Protein AF-A0A150FUA3-F1 (afdb_monomer)

Foldseek 3Di:
DDDPPVVVVVVVVLVVDPPVVSVVVVVVVVVVVVVVVVVVVVVVVVVVVVVVVVVVLLVVQLVVLLVLVVVVAWFLLSVLVVVLQVLCCVVPVHPDPDDSLVSQLVSCVVPVVLLVQLCVQPVVQPPPPDDDSSSSNSLSVVSVVLSVDPLRSVFTADSRQGTEAEPVSDPSSSSSNSVSVCVSVSHHYDYDDDPPPPPDD

pLDDT: mean 85.94, std 13.26, range [34.97, 97.19]

Solvent-accessible surface area (backbone atoms only — not comparable to full-atom values): 11050 Å² total; per-residue (Å²): 131,87,75,60,77,64,59,61,53,52,55,55,58,44,69,78,42,61,70,85,53,35,58,57,51,50,52,52,51,48,52,50,51,53,53,52,51,54,51,50,52,52,51,52,50,52,51,52,51,50,53,52,51,52,52,53,52,50,53,52,26,41,53,52,23,38,51,40,38,77,72,63,32,53,18,50,35,44,41,51,54,47,51,49,47,52,42,30,28,76,73,69,74,47,71,92,86,68,59,68,60,57,36,37,34,55,45,44,70,74,30,60,70,46,51,50,42,37,36,70,66,27,40,89,62,34,47,88,89,54,52,73,67,62,32,41,53,40,46,22,53,54,55,52,50,48,60,71,39,73,72,30,66,71,19,40,41,38,51,88,64,19,39,39,38,49,58,85,79,47,58,70,52,57,52,42,46,50,48,36,51,31,53,72,68,56,35,43,64,45,78,38,82,64,88,74,79,80,74,84,127

Sequence (201 aa):
MDCPVGEVKISKLLREVPQKLQMRIMDELWKLKCQVAAKSDEVAAKSNELTAKTKQLYEIKLQLTLALSAAGVVNARSFLEHVVKQWEVELTGVSGNMKRLDVFKDGLRKRPELVECLRREVPTWAPASMGKERTVENLATNIESIILDANNNIHTFNPKTGLALHKTVHTGPTVAALACLATSMGVLCHIVVKEDTFISA

Organism: Gonium pectorale (NCBI:txid33097)

Secondary structure (DSSP, 8-state):
----HHHHHHHHHHTTS-HHHHHHHHHHHHHHHHHHHHHHHHHHHHHHHHHHHHHHHHHHHHHHHHHHHHTT--BHHHHHHHHHHHHHHHHHSSSSSS-HHHHHHHHHHT-HHHHHHHHHH-TTTS-TTS-HHHHHHHHHHHHHHHHH-GGGGSSBEETTTEEEEETTTS-HHHHHHHHHHHHHTT--EEEESS-------

Structure (mmCIF, N/CA/C/O backbone):
data_AF-A0A150FUA3-F1
#
_entry.id   AF-A0A150FUA3-F1
#
loop_
_atom_site.group_PDB
_atom_site.id
_atom_site.type_symbol
_atom_site.label_atom_id
_atom_site.label_alt_id
_atom_site.label_comp_id
_atom_site.label_asym_id
_atom_site.label_entity_id
_atom_site.label_seq_id
_atom_site.pdbx_PDB_ins_code
_atom_site.Cartn_x
_atom_site.Cartn_y
_atom_site.Cartn_z
_atom_site.occupancy
_atom_site.B_iso_or_equiv
_atom_site.auth_seq_id
_atom_site.auth_comp_id
_atom_site.auth_asym_id
_atom_site.auth_atom_id
_atom_site.pdbx_PDB_model_num
ATOM 1 N N . MET A 1 1 ? -34.316 4.064 39.383 1.00 38.88 1 MET A N 1
ATOM 2 C CA . MET A 1 1 ? -32.898 3.692 39.563 1.00 38.88 1 MET A CA 1
ATOM 3 C C . MET A 1 1 ? -32.829 2.189 39.406 1.00 38.88 1 MET A C 1
ATOM 5 O O . MET A 1 1 ? -33.160 1.483 40.350 1.00 38.88 1 MET A O 1
ATOM 9 N N . ASP A 1 2 ? -32.524 1.707 38.204 1.00 36.97 2 ASP A N 1
ATOM 10 C CA . ASP A 1 2 ? -32.407 0.268 37.970 1.00 36.97 2 ASP A CA 1
ATOM 11 C C . ASP A 1 2 ? -31.158 -0.244 38.675 1.00 36.97 2 ASP A C 1
ATOM 13 O O . ASP A 1 2 ? -30.043 0.186 38.392 1.00 36.97 2 ASP A O 1
ATOM 17 N N . CYS A 1 3 ? -31.368 -1.113 39.657 1.00 41.53 3 CYS A N 1
ATOM 18 C CA . CYS A 1 3 ? -30.299 -1.740 40.412 1.00 41.53 3 CYS A CA 1
ATOM 19 C C . CYS A 1 3 ? -29.767 -2.901 39.551 1.00 41.53 3 CYS A C 1
ATOM 21 O O . CYS A 1 3 ? -30.509 -3.863 39.325 1.00 41.53 3 CYS A O 1
ATOM 23 N N . PRO A 1 4 ? -28.534 -2.832 39.013 1.00 58.53 4 PRO A N 1
ATOM 24 C CA . PRO A 1 4 ? -28.021 -3.885 38.153 1.00 58.53 4 PRO A CA 1
ATOM 25 C C . PRO A 1 4 ? -27.939 -5.181 38.963 1.00 58.53 4 PRO A C 1
ATOM 27 O O . PRO A 1 4 ? -27.427 -5.202 40.079 1.00 58.53 4 PRO A O 1
ATOM 30 N N . VAL A 1 5 ? -28.456 -6.272 38.395 1.00 59.72 5 VAL A N 1
ATOM 31 C CA . VAL A 1 5 ? -28.679 -7.596 39.018 1.00 59.72 5 VAL A CA 1
ATOM 32 C C . VAL A 1 5 ? -27.489 -8.120 39.856 1.00 59.72 5 VAL A C 1
ATOM 34 O O . VAL A 1 5 ? -27.679 -8.895 40.797 1.00 59.72 5 VAL A O 1
ATOM 37 N N . GLY A 1 6 ? -26.261 -7.679 39.561 1.00 61.41 6 GLY A N 1
ATOM 38 C CA . GLY A 1 6 ? -25.053 -7.972 40.339 1.00 61.41 6 GLY A CA 1
ATOM 39 C C . GLY A 1 6 ? -24.984 -7.311 41.726 1.00 61.41 6 GLY A C 1
ATOM 40 O O . GLY A 1 6 ? -24.577 -7.971 42.681 1.00 61.41 6 GLY A O 1
ATOM 41 N N . GLU A 1 7 ? -25.429 -6.061 41.889 1.00 66.31 7 GLU A N 1
ATOM 42 C CA . GLU A 1 7 ? -25.372 -5.335 43.175 1.00 66.31 7 GLU A CA 1
ATOM 43 C C . GLU A 1 7 ? -26.297 -5.962 44.227 1.00 66.31 7 GLU A C 1
ATOM 45 O O . GLU A 1 7 ? -25.954 -6.066 45.407 1.00 66.31 7 GLU A O 1
ATOM 50 N N . VAL A 1 8 ? -27.441 -6.493 43.786 1.00 69.38 8 VAL A N 1
ATOM 51 C CA . VAL A 1 8 ? -28.391 -7.204 44.652 1.00 69.38 8 VAL A CA 1
ATOM 52 C C . VAL A 1 8 ? -27.791 -8.514 45.178 1.00 69.38 8 VAL A C 1
ATOM 54 O O . VAL A 1 8 ? -27.966 -8.835 46.353 1.00 69.38 8 VAL A O 1
ATOM 57 N N . LYS A 1 9 ? -27.038 -9.258 44.356 1.00 76.31 9 LYS A N 1
ATOM 58 C CA . LYS A 1 9 ? -26.344 -10.485 44.793 1.00 76.31 9 LYS A CA 1
ATOM 59 C C . LYS A 1 9 ? -25.192 -10.186 45.752 1.00 76.31 9 LYS A C 1
ATOM 61 O O . LYS A 1 9 ? -25.082 -10.851 46.779 1.00 76.31 9 LYS A O 1
ATOM 66 N N . ILE A 1 10 ? -24.387 -9.164 45.459 1.00 74.25 10 ILE A N 1
ATOM 67 C CA . ILE A 1 10 ? -23.273 -8.738 46.319 1.00 74.25 10 ILE A CA 1
ATOM 68 C C . ILE A 1 10 ? -23.796 -8.280 47.686 1.00 74.25 10 ILE A C 1
ATOM 70 O O . ILE A 1 10 ? -23.271 -8.700 48.714 1.00 74.25 10 ILE A O 1
ATOM 74 N N . SER A 1 11 ? -24.884 -7.503 47.724 1.00 73.12 11 SER A N 1
ATOM 75 C CA . SER A 1 11 ? -25.480 -7.060 48.993 1.00 73.12 11 SER A CA 1
ATOM 76 C C . SER A 1 11 ? -26.061 -8.204 49.831 1.00 73.12 11 SER A C 1
ATOM 78 O O . SER A 1 11 ? -25.997 -8.133 51.057 1.00 73.12 11 SER A O 1
ATOM 80 N N . LYS A 1 12 ? -26.599 -9.264 49.206 1.00 79.69 12 LYS A N 1
ATOM 81 C CA . LYS A 1 12 ? -27.051 -10.472 49.917 1.00 79.69 12 LYS A CA 1
ATOM 82 C C . LYS A 1 12 ? -25.875 -11.216 50.551 1.00 79.69 12 LYS A C 1
ATOM 84 O O . LYS A 1 12 ? -25.929 -11.475 51.746 1.00 79.69 12 LYS A O 1
ATOM 89 N N . LEU A 1 13 ? -24.804 -11.459 49.793 1.00 79.69 13 LEU A N 1
AT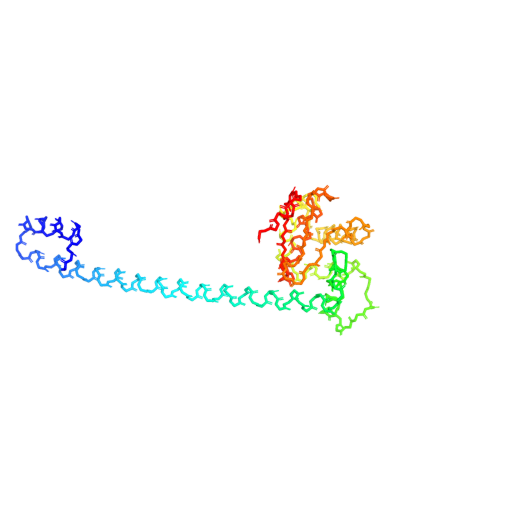OM 90 C CA . LEU A 1 13 ? -23.588 -12.118 50.293 1.00 79.69 13 LEU A CA 1
ATOM 91 C C . LEU A 1 13 ? -22.918 -11.319 51.421 1.00 79.69 13 LEU A C 1
ATOM 93 O O . LEU A 1 13 ? -22.439 -11.882 52.397 1.00 79.69 13 LEU A O 1
ATOM 97 N N . LEU A 1 14 ? -22.941 -9.988 51.340 1.00 79.44 14 LEU A N 1
ATOM 98 C CA . LEU A 1 14 ? -22.392 -9.116 52.381 1.00 79.44 14 LEU A CA 1
ATOM 99 C C . LEU A 1 14 ? -23.141 -9.194 53.717 1.00 79.44 14 LEU A C 1
ATOM 101 O O . LEU A 1 14 ? -22.542 -8.879 54.741 1.00 79.44 14 LEU A O 1
ATOM 105 N N . ARG A 1 15 ? -24.422 -9.589 53.735 1.00 80.06 15 ARG A N 1
ATOM 106 C CA . ARG A 1 15 ? -25.189 -9.769 54.987 1.00 80.06 15 ARG A CA 1
ATOM 107 C C . ARG A 1 15 ? -24.766 -11.013 55.768 1.00 80.06 15 ARG A C 1
ATOM 109 O O . ARG A 1 15 ? -25.057 -11.091 56.955 1.00 80.06 15 ARG A O 1
ATOM 116 N N . GLU A 1 16 ? -24.093 -11.958 55.117 1.00 85.75 16 GLU A N 1
ATOM 117 C CA . GLU A 1 16 ? -23.557 -13.174 55.744 1.00 85.75 16 GLU A CA 1
ATOM 118 C C . GLU A 1 16 ? -22.186 -12.924 56.405 1.00 85.75 16 GLU A C 1
ATOM 120 O O . GLU A 1 16 ? -21.671 -13.769 57.134 1.00 85.75 16 GLU A O 1
ATOM 125 N N . VAL A 1 17 ? -21.596 -11.744 56.186 1.00 84.25 17 VAL A N 1
ATOM 126 C CA . VAL A 1 17 ? -20.294 -11.340 56.727 1.00 84.25 17 VAL A CA 1
ATOM 127 C C . VAL A 1 17 ? -20.477 -10.579 58.051 1.00 84.25 17 VAL A C 1
ATOM 129 O O . VAL A 1 17 ? -21.388 -9.757 58.162 1.00 84.25 17 VAL A O 1
ATOM 132 N N . PRO A 1 18 ? -19.588 -10.755 59.052 1.00 89.31 18 PRO A N 1
ATOM 133 C CA . PRO A 1 18 ? -19.615 -9.951 60.271 1.00 89.31 18 PRO A CA 1
ATOM 134 C C . PRO A 1 18 ? -19.613 -8.440 59.993 1.00 89.31 18 PRO A C 1
ATOM 136 O O . PRO A 1 18 ? -18.800 -7.931 59.218 1.00 89.31 18 PRO A O 1
ATOM 139 N N . GLN A 1 19 ? -20.465 -7.702 60.705 1.00 79.62 19 GLN A N 1
ATOM 140 C CA . GLN A 1 19 ? -20.745 -6.273 60.488 1.00 79.62 19 GLN A CA 1
ATOM 141 C C . GLN A 1 19 ? -19.487 -5.379 60.441 1.00 79.62 19 GLN A C 1
ATOM 143 O O . GLN A 1 19 ? -19.384 -4.471 59.617 1.00 79.62 19 GLN A O 1
ATOM 148 N N . LYS A 1 20 ? -18.484 -5.671 61.286 1.00 79.62 20 LYS A N 1
ATOM 149 C CA . LYS A 1 20 ? -17.193 -4.953 61.311 1.00 79.62 20 LYS A CA 1
ATOM 150 C C . LYS A 1 20 ? -16.382 -5.104 60.016 1.00 79.62 20 LYS A C 1
ATOM 152 O O . LYS A 1 20 ? -15.621 -4.202 59.672 1.00 79.62 20 LYS A O 1
ATOM 157 N N . LEU A 1 21 ? -16.511 -6.234 59.321 1.00 84.00 21 LEU A N 1
ATOM 158 C CA . LEU A 1 21 ? -15.838 -6.504 58.046 1.00 84.00 21 LEU A CA 1
ATOM 159 C C . LEU A 1 21 ? -16.673 -6.020 56.859 1.00 84.00 21 LEU A C 1
ATOM 161 O O . LEU A 1 21 ? -16.106 -5.541 55.881 1.00 84.00 21 LEU A O 1
ATOM 165 N N . GLN A 1 22 ? -18.002 -6.059 56.973 1.00 83.12 22 GLN A N 1
ATOM 166 C CA . GLN A 1 22 ? -18.934 -5.610 55.937 1.00 83.12 22 GLN A CA 1
ATOM 167 C C . GLN A 1 22 ? -18.655 -4.168 55.483 1.00 83.12 22 GLN A C 1
ATOM 169 O O . GLN A 1 22 ? -18.572 -3.907 54.286 1.00 83.12 22 GLN A O 1
ATOM 174 N N . MET A 1 23 ? -18.423 -3.251 56.430 1.00 79.81 23 MET A N 1
ATOM 175 C CA . MET A 1 23 ? -18.088 -1.853 56.122 1.00 79.81 23 MET A CA 1
ATOM 176 C C . MET A 1 23 ? -16.762 -1.706 55.365 1.00 79.81 23 MET A C 1
ATOM 178 O O . MET A 1 23 ? -16.677 -0.908 54.437 1.00 79.81 23 MET A O 1
ATOM 182 N N . ARG A 1 24 ? -15.736 -2.495 55.717 1.00 84.75 24 ARG A N 1
ATOM 183 C CA . ARG A 1 24 ? -14.433 -2.463 55.027 1.00 84.75 24 ARG A CA 1
ATOM 184 C C . ARG A 1 24 ? -14.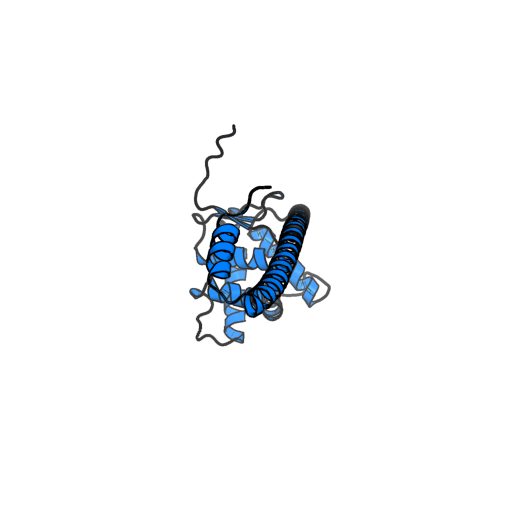537 -3.010 53.605 1.00 84.75 24 ARG A C 1
ATOM 186 O O . ARG A 1 24 ? -13.965 -2.437 52.689 1.00 84.75 24 ARG A O 1
ATOM 193 N N . ILE A 1 25 ? -15.291 -4.094 53.419 1.00 86.25 25 ILE A N 1
ATOM 194 C CA . ILE A 1 25 ? -15.503 -4.690 52.094 1.00 86.25 25 ILE A CA 1
ATOM 195 C C . ILE A 1 25 ? -16.318 -3.742 51.207 1.00 86.25 25 ILE A C 1
ATOM 197 O O . ILE A 1 25 ? -16.000 -3.597 50.032 1.00 86.25 25 ILE A O 1
ATOM 201 N N . MET A 1 26 ? -17.333 -3.068 51.756 1.00 82.69 26 MET A N 1
ATOM 202 C CA . MET A 1 26 ? -18.108 -2.069 51.014 1.00 82.69 26 MET A CA 1
ATOM 203 C C . MET A 1 26 ? -17.258 -0.880 50.561 1.00 82.69 26 MET A C 1
ATOM 205 O O . MET A 1 26 ? -17.415 -0.443 49.424 1.00 82.69 26 MET A O 1
ATOM 209 N N . ASP A 1 27 ? -16.350 -0.387 51.407 1.00 83.88 27 ASP A N 1
ATOM 210 C CA . ASP A 1 27 ? -15.433 0.701 51.046 1.00 83.88 27 ASP A CA 1
ATOM 211 C C . ASP A 1 27 ? -14.489 0.292 49.899 1.00 83.88 27 ASP A C 1
ATOM 213 O O . ASP A 1 27 ? -14.355 1.008 48.907 1.00 83.88 27 ASP A O 1
ATOM 217 N N . GLU A 1 28 ? -13.905 -0.908 49.964 1.00 85.00 28 GLU A N 1
ATOM 218 C CA . GLU A 1 28 ? -13.051 -1.428 48.886 1.00 85.00 28 GLU A CA 1
ATOM 219 C C . GLU A 1 28 ? -13.830 -1.730 47.596 1.00 85.00 28 GLU A C 1
ATOM 221 O O . GLU A 1 28 ? -13.364 -1.405 46.503 1.00 85.00 28 GLU A O 1
ATOM 226 N N . LEU A 1 29 ? -15.047 -2.279 47.690 1.00 86.94 29 LEU A N 1
ATOM 227 C CA . LEU A 1 29 ? -15.933 -2.467 46.534 1.00 86.94 29 LEU A CA 1
ATOM 228 C C . LEU A 1 29 ? -16.297 -1.132 45.884 1.00 86.94 29 LEU A C 1
ATOM 230 O O . LEU A 1 29 ? -16.349 -1.040 44.656 1.00 86.94 29 LEU A O 1
ATOM 234 N N . TRP A 1 30 ? -16.530 -0.098 46.691 1.00 84.62 30 TRP A N 1
ATOM 235 C CA . TRP A 1 30 ? -16.811 1.240 46.193 1.00 84.62 30 TRP A CA 1
ATOM 236 C C . TRP A 1 30 ? -15.605 1.826 45.457 1.00 84.62 30 TRP A C 1
ATOM 238 O O . TRP A 1 30 ? -15.746 2.274 44.318 1.00 84.62 30 TRP A O 1
ATOM 248 N N . LYS A 1 31 ? -14.403 1.738 46.042 1.00 89.44 31 LYS A N 1
ATOM 249 C CA . LYS A 1 31 ? -13.151 2.140 45.377 1.00 89.44 31 LYS A CA 1
ATOM 250 C C . LYS A 1 31 ? -12.956 1.402 44.056 1.00 89.44 31 LYS A C 1
ATOM 252 O O . LYS A 1 31 ? -12.652 2.035 43.046 1.00 89.44 31 LYS A O 1
ATOM 257 N N . LEU A 1 32 ? -13.179 0.087 44.040 1.00 89.38 32 LEU A N 1
ATOM 258 C CA . LEU A 1 32 ? -13.064 -0.727 42.831 1.00 89.38 32 LEU A CA 1
ATOM 259 C C . LEU A 1 32 ? -14.076 -0.287 41.763 1.00 89.38 32 LEU A C 1
ATOM 261 O O . LEU A 1 32 ? -13.715 -0.131 40.599 1.00 89.38 32 LEU A O 1
ATOM 265 N N . LYS A 1 33 ? -15.328 -0.022 42.155 1.00 87.81 33 LYS A N 1
ATOM 266 C CA . LYS A 1 33 ? -16.376 0.481 41.255 1.00 87.81 33 LYS A CA 1
ATOM 267 C C . LYS A 1 33 ? -15.985 1.827 40.640 1.00 87.81 33 LYS A C 1
ATOM 269 O O . LYS A 1 33 ? -16.114 1.992 39.429 1.00 87.81 33 LYS A O 1
ATOM 274 N N . CYS A 1 34 ? -15.453 2.754 41.437 1.00 88.25 34 CYS A N 1
ATOM 275 C CA . CYS A 1 34 ? -14.944 4.034 40.941 1.00 88.25 34 CYS A CA 1
ATOM 276 C C . CYS A 1 34 ? -13.767 3.855 39.967 1.00 88.25 34 CYS A C 1
ATOM 278 O O . CYS A 1 34 ? -13.738 4.505 38.925 1.00 88.25 34 CYS A O 1
ATOM 280 N N . GLN A 1 35 ? -12.827 2.950 40.258 1.00 88.56 35 GLN A N 1
ATOM 281 C CA . GLN A 1 35 ? -11.702 2.657 39.360 1.00 88.56 35 GLN A CA 1
ATOM 282 C C . GLN A 1 35 ? -12.158 2.045 38.029 1.00 88.56 35 GLN A C 1
ATOM 284 O O . GLN A 1 35 ? -11.627 2.402 36.977 1.00 88.56 35 GLN A O 1
ATOM 289 N N . VAL A 1 36 ? -13.134 1.133 38.057 1.00 89.94 36 VAL A N 1
ATOM 290 C CA . VAL A 1 36 ? -13.703 0.529 36.843 1.00 89.94 36 VAL A CA 1
ATOM 291 C C . VAL A 1 36 ? -14.434 1.579 36.007 1.00 89.94 36 VAL A C 1
ATOM 293 O O . VAL A 1 36 ? -14.235 1.611 34.796 1.00 89.94 36 VAL A O 1
ATOM 296 N N . ALA A 1 37 ? -15.214 2.464 36.636 1.00 89.12 37 ALA A N 1
ATOM 297 C CA . ALA A 1 37 ? -15.877 3.567 35.940 1.00 89.12 37 ALA A CA 1
ATOM 298 C C . ALA A 1 37 ? -14.858 4.497 35.258 1.00 89.12 37 ALA A C 1
ATOM 300 O O . ALA A 1 37 ? -14.946 4.714 34.055 1.00 89.12 37 ALA A O 1
ATOM 301 N N . ALA A 1 38 ? -13.820 4.932 35.980 1.00 90.62 38 ALA A N 1
ATOM 302 C CA . ALA A 1 38 ? -12.777 5.795 35.423 1.00 90.62 38 ALA A CA 1
ATOM 303 C C . ALA A 1 38 ? -12.034 5.149 34.237 1.00 90.62 38 ALA A C 1
ATOM 305 O O . ALA A 1 38 ? -11.800 5.799 33.220 1.00 90.62 38 ALA A O 1
ATOM 306 N N . LYS A 1 39 ? -11.698 3.853 34.329 1.00 90.88 39 LYS A N 1
ATOM 307 C CA . LYS A 1 39 ? -11.091 3.115 33.207 1.00 90.88 39 LYS A CA 1
ATOM 308 C C . LYS A 1 39 ? -12.050 2.961 32.027 1.00 90.88 39 LYS A C 1
ATOM 310 O O . LYS A 1 39 ? -11.608 3.011 30.883 1.00 90.88 39 LYS A O 1
ATOM 315 N N . SER A 1 40 ? -13.341 2.763 32.289 1.00 91.00 40 SER A N 1
ATOM 316 C CA . SER A 1 40 ? -14.367 2.699 31.244 1.00 91.00 40 SER A CA 1
ATOM 317 C C . SER A 1 40 ? -14.454 4.021 30.479 1.00 91.00 40 SER A C 1
ATOM 319 O O . SER A 1 40 ? -14.469 4.012 29.248 1.00 91.00 40 SER A O 1
ATOM 321 N N . ASP A 1 41 ? -14.437 5.148 31.190 1.00 92.12 41 ASP A N 1
ATOM 322 C CA . ASP A 1 41 ? -14.448 6.482 30.585 1.00 92.12 41 ASP A CA 1
ATOM 323 C C . ASP A 1 41 ? -13.171 6.743 29.767 1.00 92.12 41 ASP A C 1
ATOM 325 O O . ASP A 1 41 ? -13.240 7.263 28.653 1.00 92.12 41 ASP A O 1
ATOM 329 N N . GLU A 1 42 ? -12.005 6.311 30.262 1.00 91.88 42 GLU A N 1
ATOM 330 C CA . GLU A 1 42 ? -10.734 6.404 29.531 1.00 91.88 42 GLU A CA 1
ATOM 331 C C . GLU A 1 42 ? -10.755 5.588 28.226 1.00 91.88 42 GLU A C 1
ATOM 333 O O . GLU A 1 42 ? -10.305 6.058 27.177 1.00 91.88 42 GLU A O 1
ATOM 338 N N . VAL A 1 43 ? -11.303 4.369 28.264 1.00 92.06 43 VAL A N 1
ATOM 339 C CA . VAL A 1 43 ? -11.457 3.518 27.075 1.00 92.06 43 VAL A CA 1
ATOM 340 C C . VAL A 1 43 ? -12.420 4.155 26.074 1.00 92.06 43 VAL A C 1
ATOM 342 O O . VAL A 1 43 ? -12.118 4.185 24.879 1.00 92.06 43 VAL A O 1
ATOM 345 N N . ALA A 1 44 ? -13.540 4.711 26.539 1.00 91.88 44 ALA A N 1
ATOM 346 C CA . ALA A 1 44 ? -14.488 5.415 25.680 1.00 91.88 44 ALA A CA 1
ATOM 347 C C . ALA A 1 44 ? -13.845 6.645 25.013 1.00 91.88 44 ALA A C 1
ATOM 349 O O . ALA A 1 44 ? -13.993 6.843 23.805 1.00 91.88 44 ALA A O 1
ATOM 350 N N . ALA A 1 45 ? -13.064 7.426 25.763 1.00 93.19 45 ALA A N 1
ATOM 351 C CA . ALA A 1 45 ? -12.328 8.569 25.230 1.00 93.19 45 ALA A CA 1
ATOM 352 C C . ALA A 1 45 ? -11.315 8.147 24.151 1.00 93.19 45 ALA A C 1
ATOM 354 O O . ALA A 1 45 ? -11.325 8.703 23.051 1.00 93.19 45 ALA A O 1
ATOM 355 N N . LYS A 1 46 ? -10.507 7.110 24.415 1.00 93.38 46 LYS A N 1
ATOM 356 C CA . LYS A 1 46 ? -9.550 6.554 23.438 1.00 93.38 46 LYS A CA 1
ATOM 357 C C . LYS A 1 46 ? -10.243 6.010 22.189 1.00 93.38 46 LYS A C 1
ATOM 359 O O . LYS A 1 46 ? -9.744 6.193 21.082 1.00 93.38 46 LYS A O 1
ATOM 364 N N . SER A 1 47 ? -11.404 5.375 22.346 1.00 92.88 47 SER A N 1
ATOM 365 C CA . SER A 1 47 ? -12.214 4.882 21.227 1.00 92.88 47 SER A CA 1
ATOM 366 C C . SER A 1 47 ? -12.714 6.025 20.336 1.00 92.88 47 SER A C 1
ATOM 368 O O . SER A 1 47 ? -12.632 5.950 19.106 1.00 92.88 47 SER A O 1
ATOM 370 N N . ASN A 1 48 ? -13.189 7.114 20.942 1.00 92.81 48 ASN A N 1
ATOM 371 C CA . ASN A 1 48 ? -13.633 8.299 20.208 1.00 92.81 48 ASN A CA 1
ATOM 372 C C . ASN A 1 48 ? -12.464 8.978 19.479 1.00 92.81 48 ASN A C 1
ATOM 374 O O . ASN A 1 48 ? -12.593 9.331 18.305 1.00 92.81 48 ASN A O 1
ATOM 378 N N . GLU A 1 49 ? -11.305 9.100 20.133 1.00 93.50 49 GLU A N 1
ATOM 379 C CA . GLU A 1 49 ? -10.090 9.644 19.519 1.00 93.50 49 GLU A CA 1
ATOM 380 C C . GLU A 1 49 ? -9.626 8.794 18.327 1.00 93.50 49 GLU A C 1
ATOM 382 O O . GLU A 1 49 ? -9.318 9.328 17.260 1.00 93.50 49 GLU A O 1
ATOM 387 N N . LEU A 1 50 ? -9.627 7.466 18.472 1.00 93.94 50 LEU A N 1
ATOM 388 C CA . LEU A 1 50 ? -9.271 6.543 17.395 1.00 93.94 50 LEU A CA 1
ATOM 389 C C . LEU A 1 50 ? -10.231 6.667 16.205 1.00 93.94 50 LEU A C 1
ATOM 391 O O . LEU A 1 50 ? -9.792 6.679 15.053 1.00 93.94 50 LEU A O 1
ATOM 395 N N . THR A 1 51 ? -11.530 6.807 16.473 1.00 92.62 51 THR A N 1
ATOM 396 C CA . THR A 1 51 ? -12.557 7.009 15.439 1.00 92.62 51 THR A CA 1
ATOM 397 C C . THR A 1 51 ? -12.316 8.315 14.678 1.00 92.62 51 THR A C 1
ATOM 399 O O . THR A 1 51 ? -12.321 8.328 13.445 1.00 92.62 51 THR A O 1
ATOM 402 N N . ALA A 1 52 ? -12.024 9.404 15.395 1.00 93.19 52 ALA A N 1
ATOM 403 C CA . ALA A 1 52 ? -11.707 10.698 14.794 1.00 93.19 52 ALA A CA 1
ATOM 404 C C . ALA A 1 52 ? -10.429 10.642 13.938 1.00 93.19 52 ALA A C 1
ATOM 406 O O . ALA A 1 52 ? -10.439 11.084 12.787 1.00 93.19 52 ALA A O 1
ATOM 407 N N . LYS A 1 53 ? -9.354 10.032 14.452 1.00 93.25 53 LYS A N 1
ATOM 408 C CA . LYS A 1 53 ? -8.093 9.842 13.714 1.00 93.25 53 LYS A CA 1
ATOM 409 C C . LYS A 1 53 ? -8.273 8.979 12.467 1.00 93.25 53 LYS A C 1
ATOM 411 O O . LYS A 1 53 ? -7.706 9.287 11.424 1.00 93.25 53 LYS A O 1
ATOM 416 N N . THR A 1 54 ? -9.094 7.934 12.548 1.00 90.81 54 THR A N 1
ATOM 417 C CA . THR A 1 54 ? -9.411 7.069 11.400 1.00 90.81 54 THR A CA 1
ATOM 418 C C . THR A 1 54 ? -10.113 7.858 10.295 1.00 90.81 54 THR A C 1
ATOM 420 O O . THR A 1 54 ? -9.752 7.731 9.124 1.00 90.81 54 THR A O 1
ATOM 423 N N . LYS A 1 55 ? -11.063 8.729 10.659 1.00 92.31 55 LYS A N 1
ATOM 424 C CA . LYS A 1 55 ? -11.741 9.617 9.706 1.00 92.31 55 LYS A CA 1
ATOM 425 C C . LYS A 1 55 ? -10.770 10.607 9.050 1.00 92.31 55 LYS A C 1
ATOM 427 O O . LYS A 1 55 ? -10.764 10.720 7.828 1.00 92.31 55 LYS A O 1
ATOM 432 N N . GLN A 1 56 ? -9.908 11.255 9.836 1.00 92.94 56 GLN A N 1
ATOM 433 C CA . GLN A 1 56 ? -8.883 12.169 9.314 1.00 92.94 56 GLN A CA 1
ATOM 434 C C . GLN A 1 56 ? -7.912 11.463 8.360 1.00 92.94 56 GLN A C 1
ATOM 436 O O . GLN A 1 56 ? -7.604 11.979 7.288 1.00 92.94 56 GLN A O 1
ATOM 441 N N . LEU A 1 57 ? -7.457 10.256 8.712 1.00 90.38 57 LEU A N 1
ATOM 442 C CA . LEU A 1 57 ? -6.572 9.465 7.859 1.00 90.38 57 LEU A CA 1
ATOM 443 C C . LEU A 1 57 ? -7.238 9.135 6.518 1.00 90.38 57 LEU A C 1
ATOM 445 O O . LEU A 1 57 ? -6.590 9.211 5.475 1.00 90.38 57 LEU A O 1
ATOM 449 N N . TYR A 1 58 ? -8.525 8.784 6.533 1.00 88.38 58 TYR A N 1
ATOM 450 C CA . TYR A 1 58 ? -9.282 8.520 5.313 1.00 88.38 58 TYR A CA 1
ATOM 451 C C . TYR A 1 58 ? -9.381 9.763 4.416 1.00 88.38 58 TYR A C 1
ATOM 453 O O . TYR A 1 58 ? -9.118 9.673 3.217 1.00 88.38 58 TYR A O 1
ATOM 461 N N . GLU A 1 59 ? -9.687 10.929 4.991 1.00 90.69 59 GLU A N 1
ATOM 462 C CA . GLU A 1 59 ? -9.742 12.202 4.260 1.00 90.69 59 GLU A CA 1
ATOM 463 C C . GLU A 1 59 ? -8.387 12.549 3.621 1.00 90.69 59 GLU A C 1
ATOM 465 O O . GLU A 1 59 ? -8.335 12.904 2.442 1.00 90.69 59 GLU A O 1
ATOM 470 N N . ILE A 1 60 ? -7.280 12.361 4.348 1.00 91.12 60 ILE A N 1
ATOM 471 C CA . ILE A 1 60 ? -5.920 12.571 3.823 1.00 91.12 60 ILE A CA 1
ATOM 472 C C . ILE A 1 60 ? -5.625 11.618 2.658 1.00 91.12 60 ILE A C 1
ATOM 474 O O . ILE A 1 60 ? -5.120 12.049 1.620 1.00 91.12 60 ILE A O 1
ATOM 478 N N . LYS A 1 61 ? -5.967 10.330 2.787 1.00 89.06 61 LYS A N 1
ATOM 479 C CA . LYS A 1 61 ? -5.769 9.347 1.708 1.00 89.06 61 LYS A CA 1
ATOM 480 C C . LYS A 1 61 ? -6.580 9.684 0.457 1.00 89.06 61 LYS A C 1
ATOM 482 O O . LYS A 1 61 ? -6.096 9.486 -0.659 1.00 89.06 61 LYS A O 1
ATOM 487 N N . LEU A 1 62 ? -7.789 10.219 0.622 1.00 89.69 62 LEU A N 1
ATOM 488 C CA . LEU A 1 62 ? -8.607 10.681 -0.497 1.00 89.69 62 LEU A CA 1
ATOM 489 C C . LEU A 1 62 ? -7.958 11.880 -1.204 1.00 89.69 62 LEU A C 1
ATOM 491 O O . LEU A 1 62 ? -7.851 11.874 -2.428 1.00 89.69 62 LEU A O 1
ATOM 495 N N . GLN A 1 63 ? -7.458 12.866 -0.452 1.00 90.69 63 GLN A N 1
ATOM 496 C CA . GLN A 1 63 ? -6.735 14.009 -1.025 1.00 90.69 63 GLN A CA 1
ATOM 497 C C . GLN A 1 63 ? -5.475 13.574 -1.783 1.00 90.69 63 GLN A C 1
ATOM 499 O O . GLN A 1 63 ? -5.220 14.058 -2.885 1.00 90.69 63 GLN A O 1
ATOM 504 N N . LEU A 1 64 ? -4.726 12.606 -1.250 1.00 90.12 64 LEU A N 1
ATOM 505 C CA . LEU A 1 64 ? -3.573 12.035 -1.947 1.00 90.12 64 LEU A CA 1
ATOM 506 C C . LEU A 1 64 ? -3.983 11.334 -3.249 1.00 90.12 64 LEU A C 1
ATOM 508 O O . LEU A 1 64 ? -3.337 11.501 -4.280 1.00 90.12 64 LEU A O 1
ATOM 512 N N . THR A 1 65 ? -5.085 10.587 -3.224 1.00 89.62 65 THR A N 1
ATOM 513 C CA . THR A 1 65 ? -5.621 9.903 -4.409 1.00 89.62 65 THR A CA 1
ATOM 514 C C . THR A 1 65 ? -6.036 10.908 -5.493 1.00 89.62 65 THR A C 1
ATOM 516 O O . THR A 1 65 ? -5.730 10.714 -6.671 1.00 89.62 65 THR A O 1
ATOM 519 N N . LEU A 1 66 ? -6.662 12.023 -5.104 1.00 89.44 66 LEU A N 1
ATOM 520 C CA . LEU A 1 66 ? -6.994 13.128 -6.009 1.00 89.44 66 LEU A CA 1
ATOM 521 C C . LEU A 1 66 ? -5.736 13.776 -6.603 1.00 89.44 66 LEU A C 1
ATOM 523 O O . LEU A 1 66 ? -5.677 13.994 -7.813 1.00 89.44 66 LEU A O 1
ATOM 527 N N . ALA A 1 67 ? -4.715 14.032 -5.781 1.00 90.19 67 ALA A N 1
ATOM 528 C CA . ALA A 1 67 ? -3.446 14.599 -6.234 1.00 90.19 67 ALA A CA 1
ATOM 529 C C . ALA A 1 67 ? -2.730 13.684 -7.241 1.00 90.19 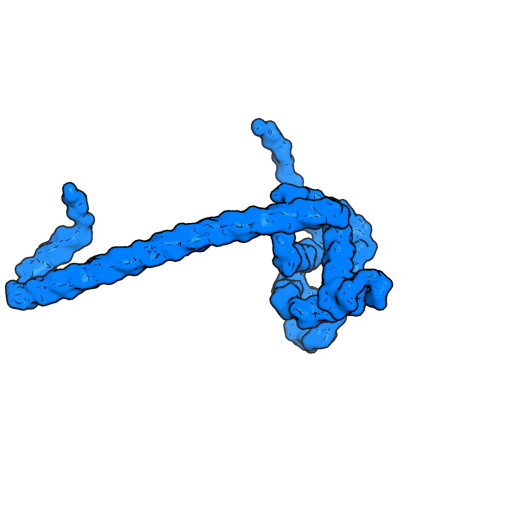67 ALA A C 1
ATOM 531 O O . ALA A 1 67 ? -2.205 14.165 -8.244 1.00 90.19 67 ALA A O 1
ATOM 532 N N . LEU A 1 68 ? -2.763 12.366 -7.026 1.00 92.62 68 LEU A N 1
ATOM 533 C CA . LEU A 1 68 ? -2.214 11.388 -7.969 1.00 92.62 68 LEU A CA 1
ATOM 534 C C . LEU A 1 68 ? -2.958 11.396 -9.304 1.00 92.62 68 LEU A C 1
ATOM 536 O O . LEU A 1 68 ? -2.318 11.395 -10.356 1.00 92.62 68 LEU A O 1
ATOM 540 N N . SER A 1 69 ? -4.292 11.471 -9.284 1.00 91.75 69 SER A N 1
ATOM 541 C CA . SER A 1 69 ? -5.064 11.621 -10.521 1.00 91.75 69 SER A CA 1
ATOM 542 C C . SER A 1 69 ? -4.697 12.907 -11.264 1.00 91.75 69 SER A C 1
ATOM 544 O O . SER A 1 69 ? -4.468 12.864 -12.471 1.00 91.75 69 SER A O 1
ATOM 546 N N . ALA A 1 70 ? -4.575 14.034 -10.553 1.00 91.12 70 ALA A N 1
ATOM 547 C CA . ALA A 1 70 ? -4.151 15.306 -11.139 1.00 91.12 70 ALA A CA 1
ATOM 548 C C . ALA A 1 70 ? -2.717 15.249 -11.699 1.00 91.12 70 ALA A C 1
ATOM 550 O O . ALA A 1 70 ? -2.407 15.926 -12.677 1.00 91.12 70 ALA A O 1
ATOM 551 N N . ALA A 1 71 ? -1.857 14.403 -11.125 1.00 89.69 71 ALA A N 1
ATOM 552 C CA . ALA A 1 71 ? -0.515 14.114 -11.627 1.00 89.69 71 ALA A CA 1
ATOM 553 C C . ALA A 1 71 ? -0.491 13.137 -12.824 1.00 89.69 71 ALA A C 1
ATOM 555 O O . ALA A 1 71 ? 0.593 12.770 -13.279 1.00 89.69 71 ALA A O 1
ATOM 556 N N . GLY A 1 72 ? -1.655 12.720 -13.337 1.00 91.12 72 GLY A N 1
ATOM 557 C CA . GLY A 1 72 ? -1.784 11.866 -14.519 1.00 91.12 72 GLY A CA 1
ATOM 558 C C . GLY A 1 72 ? -1.838 10.364 -14.232 1.00 91.12 72 GLY A C 1
ATOM 559 O O . GLY A 1 72 ? -1.713 9.568 -15.161 1.00 91.12 72 GLY A O 1
ATOM 560 N N . VAL A 1 73 ? -2.029 9.949 -12.975 1.00 93.69 73 VAL A N 1
ATOM 561 C CA . VAL A 1 73 ? -2.216 8.530 -12.640 1.00 93.69 73 VAL A CA 1
ATOM 562 C C . VAL A 1 73 ? -3.619 8.081 -13.053 1.00 93.69 73 VAL A C 1
ATOM 564 O O . VAL A 1 73 ? -4.622 8.572 -12.536 1.00 93.69 73 VAL A O 1
ATOM 567 N N . VAL A 1 74 ? -3.681 7.126 -13.980 1.00 91.94 74 VAL A N 1
ATOM 568 C CA . VAL A 1 74 ? -4.928 6.595 -14.568 1.00 91.94 74 VAL A CA 1
ATOM 569 C C . VAL A 1 74 ? -5.038 5.070 -14.475 1.00 91.94 74 VAL A C 1
ATOM 571 O O . VAL A 1 74 ? -6.121 4.512 -14.645 1.00 91.94 74 VAL A O 1
ATOM 574 N N . ASN A 1 75 ? -3.932 4.384 -14.187 1.00 90.75 75 ASN A N 1
ATOM 575 C CA . ASN A 1 75 ? -3.852 2.930 -14.078 1.00 90.75 75 ASN A CA 1
ATOM 576 C C . ASN A 1 75 ? -2.622 2.485 -13.261 1.00 90.75 75 ASN A C 1
ATOM 578 O O . ASN A 1 75 ? -1.833 3.321 -12.817 1.00 90.75 75 ASN A O 1
ATOM 582 N N . ALA A 1 76 ? -2.424 1.175 -13.072 1.00 90.56 76 ALA A N 1
ATOM 583 C CA . ALA A 1 76 ? -1.265 0.662 -12.328 1.00 90.56 76 ALA A CA 1
ATOM 584 C C . ALA A 1 76 ? 0.079 1.035 -12.969 1.00 90.56 76 ALA A C 1
ATOM 586 O O . ALA A 1 76 ? 1.038 1.314 -12.253 1.00 90.56 76 ALA A O 1
ATOM 587 N N . ARG A 1 77 ? 0.162 1.087 -14.304 1.00 92.12 77 ARG A N 1
ATOM 588 C CA . ARG A 1 77 ? 1.397 1.481 -14.993 1.00 92.12 77 A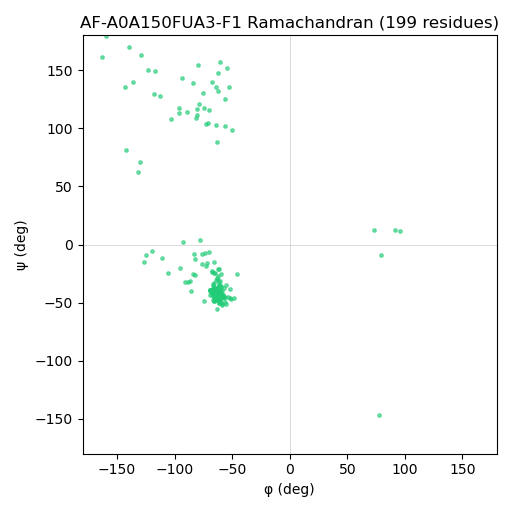RG A CA 1
ATOM 589 C C . ARG A 1 77 ? 1.787 2.927 -14.677 1.00 92.12 77 ARG A C 1
ATOM 591 O O . ARG A 1 77 ? 2.887 3.163 -14.189 1.00 92.12 77 ARG A O 1
ATOM 598 N N . SER A 1 78 ? 0.884 3.875 -14.916 1.00 93.06 78 SER A N 1
ATOM 599 C CA . SER A 1 78 ? 1.101 5.301 -14.619 1.00 93.06 78 SER A CA 1
ATOM 600 C C . SER A 1 78 ? 1.308 5.555 -13.121 1.00 93.06 78 SER A C 1
ATOM 602 O O . SER A 1 78 ? 2.091 6.427 -12.751 1.00 93.06 78 SER A O 1
ATOM 604 N N . PHE A 1 79 ? 0.693 4.749 -12.247 1.00 94.38 79 PHE A N 1
ATOM 605 C CA . PHE A 1 79 ? 0.990 4.755 -10.813 1.00 94.38 79 PHE A CA 1
ATOM 606 C C . PHE A 1 79 ? 2.452 4.388 -10.537 1.00 94.38 79 PHE A C 1
ATOM 608 O O . PHE A 1 79 ? 3.148 5.118 -9.837 1.00 94.38 79 PHE A O 1
ATOM 615 N N . LEU A 1 80 ? 2.953 3.293 -11.106 1.00 94.12 80 LEU A N 1
ATOM 616 C CA . LEU A 1 80 ? 4.344 2.887 -10.913 1.00 94.12 80 LEU A CA 1
ATOM 617 C C . LEU A 1 80 ? 5.342 3.868 -11.551 1.00 94.12 80 LEU A C 1
ATOM 619 O O . LEU A 1 80 ? 6.396 4.124 -10.974 1.00 94.12 80 LEU A O 1
ATOM 623 N N . GLU A 1 81 ? 5.010 4.463 -12.698 1.00 93.62 81 GLU A N 1
ATOM 624 C CA . GLU A 1 81 ? 5.797 5.551 -13.299 1.00 93.62 81 GLU A CA 1
ATOM 625 C C . GLU A 1 81 ? 5.866 6.770 -12.360 1.00 93.62 81 GLU A C 1
ATOM 627 O O . GLU A 1 81 ? 6.939 7.355 -12.182 1.00 93.62 81 GLU A O 1
ATOM 632 N N . HIS A 1 82 ? 4.760 7.106 -11.688 1.00 94.25 82 HIS A N 1
ATOM 633 C CA . HIS A 1 82 ? 4.737 8.140 -10.654 1.00 94.25 82 HIS A CA 1
ATOM 634 C C . HIS A 1 82 ? 5.610 7.771 -9.446 1.00 94.25 82 HIS A C 1
ATOM 636 O O . HIS A 1 82 ? 6.380 8.608 -8.978 1.00 94.25 82 HIS A O 1
ATOM 642 N N . VAL A 1 83 ? 5.545 6.521 -8.971 1.00 94.75 83 VAL A N 1
ATOM 643 C CA . VAL A 1 83 ? 6.388 6.021 -7.869 1.00 94.75 83 VAL A CA 1
ATOM 644 C C . VAL A 1 83 ? 7.870 6.181 -8.195 1.00 94.75 83 VAL A C 1
ATOM 646 O O . VAL A 1 83 ? 8.616 6.698 -7.369 1.00 94.75 83 VAL A O 1
ATOM 649 N N . VAL A 1 84 ? 8.290 5.805 -9.407 1.00 95.06 84 VAL A N 1
ATOM 650 C CA . VAL A 1 84 ? 9.679 5.980 -9.861 1.00 95.06 84 VAL A CA 1
ATOM 651 C C . VAL A 1 84 ? 10.073 7.452 -9.805 1.00 95.06 84 VAL A C 1
ATOM 653 O O . VAL A 1 84 ? 11.084 7.788 -9.194 1.00 95.06 84 VAL A O 1
ATOM 656 N N . LYS A 1 85 ? 9.259 8.341 -10.385 1.00 94.25 8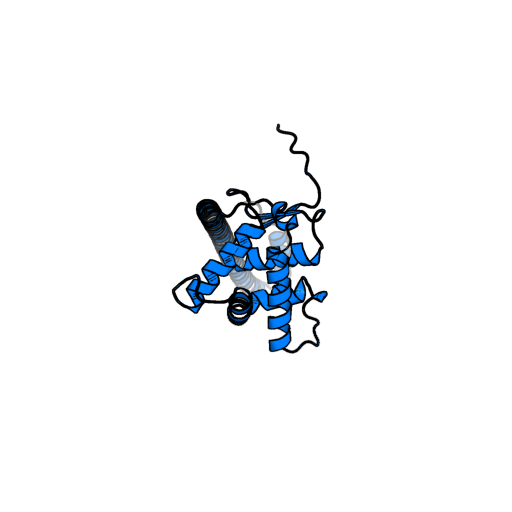5 LYS A N 1
ATOM 657 C CA . LYS A 1 85 ? 9.536 9.782 -10.391 1.00 94.25 85 LYS A CA 1
ATOM 658 C C . LYS A 1 85 ? 9.666 10.341 -8.974 1.00 94.25 85 LYS A C 1
ATOM 660 O O . LYS A 1 85 ? 10.590 11.099 -8.694 1.00 94.25 85 LYS A O 1
ATOM 665 N N . GLN A 1 86 ? 8.756 9.964 -8.080 1.00 93.75 86 GLN A N 1
ATOM 666 C CA . GLN A 1 86 ? 8.772 10.429 -6.699 1.00 93.75 86 GLN A CA 1
ATOM 667 C C . GLN A 1 86 ? 10.009 9.920 -5.949 1.00 93.75 86 GLN A C 1
ATOM 669 O O . GLN A 1 86 ? 10.704 10.707 -5.310 1.00 93.75 86 GLN A O 1
ATOM 674 N N . TRP A 1 87 ? 10.313 8.625 -6.040 1.00 95.69 87 TRP A N 1
ATOM 675 C CA . TRP A 1 87 ? 11.464 8.042 -5.350 1.00 95.69 87 TRP A CA 1
ATOM 676 C C . TRP A 1 87 ? 12.785 8.604 -5.866 1.00 95.69 87 TRP A C 1
ATOM 678 O O . TRP A 1 87 ? 13.692 8.844 -5.076 1.00 95.69 87 TRP A O 1
ATOM 688 N N . GLU A 1 88 ? 12.895 8.861 -7.167 1.00 95.62 88 GLU A N 1
ATOM 689 C CA . GLU A 1 88 ? 14.078 9.487 -7.753 1.00 95.62 88 GLU A CA 1
ATOM 690 C C . GLU A 1 88 ? 14.309 10.903 -7.203 1.00 95.62 88 GLU A C 1
ATOM 692 O O . GLU A 1 88 ? 15.430 11.236 -6.807 1.00 95.62 88 GLU A O 1
ATOM 697 N N . VAL A 1 89 ? 13.247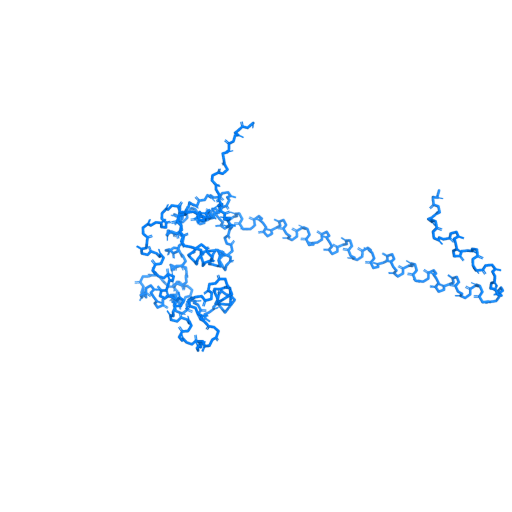 11.711 -7.095 1.00 94.50 89 VAL A N 1
ATOM 698 C CA . VAL A 1 89 ? 13.313 13.052 -6.491 1.00 94.50 89 VAL A CA 1
ATOM 699 C C . VAL A 1 89 ? 13.704 12.971 -5.015 1.00 94.50 89 VAL A C 1
ATOM 701 O O . VAL A 1 89 ? 14.532 13.751 -4.557 1.00 94.50 89 VAL A O 1
ATOM 704 N N . GLU A 1 90 ? 13.180 12.009 -4.261 1.00 93.44 90 GLU A N 1
ATOM 705 C CA . GLU A 1 90 ? 13.571 11.800 -2.859 1.00 93.44 90 GLU A CA 1
ATOM 706 C C . GLU A 1 90 ? 15.021 11.306 -2.689 1.00 93.44 90 GLU A C 1
ATOM 708 O O . GLU A 1 90 ? 15.618 11.448 -1.617 1.00 93.44 90 GLU A O 1
ATOM 713 N N . LEU A 1 91 ? 15.587 10.668 -3.715 1.00 91.88 91 LEU A N 1
ATOM 714 C CA . LEU A 1 91 ? 16.965 10.179 -3.716 1.00 91.88 91 LEU A CA 1
ATOM 715 C C . LEU A 1 91 ? 17.960 11.255 -4.154 1.00 91.88 91 LEU A C 1
ATOM 717 O O . LEU A 1 91 ? 19.039 11.340 -3.572 1.00 91.88 91 LEU A O 1
ATOM 721 N N . THR A 1 92 ? 17.606 12.063 -5.154 1.00 91.69 92 THR A N 1
ATOM 722 C CA . THR A 1 92 ? 18.558 12.934 -5.868 1.00 91.69 92 THR A CA 1
ATOM 723 C C . THR A 1 92 ? 18.175 14.414 -5.893 1.00 91.69 92 THR A C 1
ATOM 725 O O . THR A 1 92 ? 18.974 15.245 -6.315 1.00 91.69 92 THR A O 1
ATOM 728 N N . GLY A 1 93 ? 16.965 14.766 -5.455 1.00 90.19 93 GLY A N 1
ATOM 729 C CA . GLY A 1 93 ? 16.400 16.116 -5.543 1.00 90.19 93 GLY A CA 1
ATOM 730 C C . GLY A 1 93 ? 15.832 16.483 -6.919 1.00 90.19 93 GLY A C 1
ATOM 731 O O . GLY A 1 93 ? 15.175 17.514 -7.045 1.00 90.19 93 GLY A O 1
ATOM 732 N N . VAL A 1 94 ? 16.046 15.658 -7.947 1.00 85.81 94 VAL A N 1
ATOM 733 C CA . VAL A 1 94 ? 15.612 15.888 -9.337 1.00 85.81 94 VAL A CA 1
ATOM 734 C C . VAL A 1 94 ? 15.101 14.585 -9.966 1.00 85.81 94 VAL A C 1
ATOM 736 O O . VAL A 1 94 ? 15.227 13.521 -9.374 1.00 85.81 94 VAL A O 1
ATOM 739 N N . SER A 1 95 ? 14.488 14.651 -11.151 1.00 85.81 95 SER A N 1
ATOM 740 C CA . SER A 1 95 ? 14.039 13.459 -11.888 1.00 85.81 95 SER A CA 1
ATOM 741 C C . SER A 1 95 ? 14.654 13.400 -13.287 1.00 85.81 95 SER A C 1
ATOM 743 O O . SER A 1 95 ? 14.920 14.447 -13.878 1.00 85.81 95 SER A O 1
ATOM 745 N N . GLY A 1 96 ? 14.851 12.189 -13.813 1.00 83.31 96 GLY A N 1
ATOM 746 C CA . GLY A 1 96 ? 15.393 11.907 -15.144 1.00 83.31 96 GLY A CA 1
ATOM 747 C C . GLY A 1 96 ? 16.897 11.619 -15.182 1.00 83.31 96 GLY A C 1
ATOM 748 O O . GLY A 1 96 ? 17.470 11.581 -16.268 1.00 83.31 96 GLY A O 1
ATOM 749 N N . ASN A 1 97 ? 17.533 11.409 -14.029 1.00 87.44 97 ASN A N 1
ATOM 750 C CA . ASN A 1 97 ? 18.982 11.244 -13.885 1.00 87.44 97 ASN A CA 1
ATOM 751 C C . ASN A 1 97 ? 19.410 9.824 -13.488 1.00 87.44 97 ASN A C 1
ATOM 753 O O . ASN A 1 97 ? 20.598 9.506 -13.554 1.00 87.44 97 ASN A O 1
ATOM 757 N N . MET A 1 98 ? 18.477 8.965 -13.081 1.00 91.38 98 MET A N 1
ATOM 758 C CA . MET A 1 98 ? 18.744 7.586 -12.680 1.00 91.38 98 MET A CA 1
ATOM 759 C C . MET A 1 98 ? 18.045 6.588 -13.598 1.00 91.38 98 MET A C 1
ATOM 761 O O . MET A 1 98 ? 16.947 6.817 -14.110 1.00 91.38 98 MET A O 1
ATOM 765 N N . LYS A 1 99 ? 18.659 5.413 -13.769 1.00 94.00 99 LYS A N 1
ATOM 766 C CA . LYS A 1 99 ? 17.957 4.282 -14.378 1.00 94.00 99 LYS A CA 1
ATOM 767 C C . LYS A 1 99 ? 16.851 3.829 -13.433 1.00 94.00 99 LYS A C 1
ATOM 769 O O . LYS A 1 99 ? 17.055 3.720 -12.227 1.00 94.00 99 LYS A O 1
ATOM 774 N N . ARG A 1 100 ? 15.695 3.492 -13.999 1.00 93.44 100 ARG A N 1
ATOM 775 C CA . ARG A 1 100 ? 14.510 3.047 -13.255 1.00 93.44 100 ARG A CA 1
ATOM 776 C C . ARG A 1 100 ? 14.808 1.907 -12.277 1.00 93.44 100 ARG A C 1
ATOM 778 O O . ARG A 1 100 ? 14.389 1.973 -11.125 1.00 93.44 100 ARG A O 1
ATOM 785 N N . LEU A 1 101 ? 15.548 0.889 -12.716 1.00 95.25 101 LEU A N 1
ATOM 786 C CA . LEU A 1 101 ? 15.940 -0.224 -11.855 1.00 95.25 101 LEU A CA 1
ATOM 787 C C . LEU A 1 101 ? 16.744 0.234 -10.627 1.00 95.25 101 LEU A C 1
ATOM 789 O O . LEU A 1 101 ? 16.512 -0.264 -9.527 1.00 95.25 101 LEU A O 1
ATOM 793 N N . ASP A 1 102 ? 17.650 1.199 -10.796 1.00 96.06 102 ASP A N 1
ATOM 794 C CA . ASP A 1 102 ? 18.460 1.735 -9.697 1.00 96.06 102 ASP A CA 1
ATOM 795 C C . ASP A 1 102 ? 17.586 2.530 -8.716 1.00 96.06 102 ASP A C 1
ATOM 797 O O . ASP A 1 102 ? 17.706 2.346 -7.504 1.00 96.06 102 ASP A O 1
ATOM 801 N N . VAL A 1 103 ? 16.613 3.300 -9.225 1.00 96.62 103 VAL A N 1
ATOM 802 C CA . VAL A 1 103 ? 15.596 3.971 -8.393 1.00 96.62 103 VAL A CA 1
ATOM 803 C C . VAL A 1 103 ? 14.817 2.961 -7.551 1.00 96.62 103 VAL A C 1
ATOM 805 O O . VAL A 1 103 ? 14.599 3.195 -6.363 1.00 96.62 103 VAL A O 1
ATOM 808 N N . PHE A 1 104 ? 14.418 1.819 -8.119 1.00 96.44 104 PHE A N 1
ATOM 809 C CA . PHE A 1 104 ? 13.738 0.780 -7.343 1.00 96.44 104 PHE A CA 1
ATOM 810 C C . PHE A 1 104 ? 14.638 0.148 -6.291 1.00 96.44 104 PHE A C 1
ATOM 812 O O . PHE A 1 104 ? 14.196 -0.023 -5.155 1.00 96.44 104 PHE A O 1
ATOM 819 N N . LYS A 1 105 ? 15.888 -0.179 -6.630 1.00 97.19 105 LYS A N 1
ATOM 820 C CA . LYS A 1 105 ? 16.836 -0.754 -5.667 1.00 97.19 105 LYS A CA 1
ATOM 821 C C . LYS A 1 105 ? 17.043 0.188 -4.481 1.00 97.19 105 LYS A C 1
ATOM 823 O O . LYS A 1 105 ? 16.844 -0.217 -3.336 1.00 97.19 105 LYS A O 1
ATOM 828 N N . ASP A 1 106 ? 17.368 1.450 -4.740 1.00 96.62 106 ASP A N 1
ATOM 829 C CA . ASP A 1 106 ? 17.608 2.442 -3.689 1.00 96.62 106 ASP A CA 1
ATOM 830 C C . ASP A 1 106 ? 16.333 2.815 -2.926 1.00 96.62 106 ASP A C 1
ATOM 832 O O . ASP A 1 106 ? 16.343 2.941 -1.696 1.00 96.62 106 ASP A O 1
ATOM 836 N N . GLY A 1 107 ? 15.207 2.926 -3.629 1.00 95.94 107 GLY A N 1
ATOM 837 C CA . GLY A 1 107 ? 13.908 3.201 -3.030 1.00 95.94 107 GLY A CA 1
ATOM 838 C C . GLY A 1 107 ? 13.437 2.092 -2.088 1.00 95.94 107 GLY A C 1
ATOM 839 O O . GLY A 1 107 ? 12.919 2.402 -1.013 1.00 95.94 107 GLY A O 1
ATOM 840 N N . LEU A 1 108 ? 13.677 0.822 -2.438 1.00 96.81 108 LEU A N 1
ATOM 841 C CA . LEU A 1 108 ? 13.406 -0.338 -1.581 1.00 96.81 108 LEU A CA 1
ATOM 842 C C . LEU A 1 108 ? 14.346 -0.390 -0.371 1.00 96.81 108 LEU A C 1
ATOM 844 O O . LEU A 1 108 ? 13.888 -0.686 0.732 1.00 96.81 108 LEU A O 1
ATOM 848 N N . ARG A 1 109 ? 15.634 -0.047 -0.527 1.00 96.00 109 ARG A N 1
ATOM 849 C CA . ARG A 1 109 ? 16.576 0.046 0.610 1.00 96.00 109 ARG A CA 1
ATOM 850 C C . ARG A 1 109 ? 16.121 1.072 1.651 1.00 96.00 109 ARG A C 1
ATOM 852 O O . ARG A 1 109 ? 16.281 0.833 2.844 1.00 96.00 109 ARG A O 1
ATOM 859 N N . LYS A 1 110 ? 15.516 2.183 1.216 1.00 95.75 110 LYS A N 1
ATOM 860 C CA . LYS A 1 110 ? 14.933 3.201 2.108 1.00 95.75 110 LYS A CA 1
ATOM 861 C C . LYS A 1 110 ? 13.580 2.800 2.721 1.00 95.75 110 LYS A C 1
ATOM 863 O O . LYS A 1 110 ? 13.089 3.518 3.587 1.00 95.75 110 LYS A O 1
ATOM 868 N N . ARG A 1 111 ? 12.966 1.690 2.292 1.00 96.25 111 ARG A N 1
ATOM 869 C CA . ARG A 1 111 ? 11.603 1.275 2.678 1.00 96.25 111 ARG A CA 1
ATOM 870 C C . ARG A 1 111 ? 11.564 -0.183 3.151 1.00 96.25 111 ARG A C 1
ATOM 872 O O . ARG A 1 111 ? 11.005 -1.039 2.460 1.00 96.25 111 ARG A O 1
ATOM 879 N N . PRO A 1 112 ? 12.123 -0.488 4.336 1.00 94.81 112 PRO A N 1
ATOM 880 C CA . PRO A 1 112 ? 12.153 -1.855 4.856 1.00 94.81 112 PRO A CA 1
ATOM 881 C C . PRO A 1 112 ? 10.750 -2.454 5.035 1.00 94.81 112 PRO A C 1
ATOM 883 O O . PRO A 1 112 ? 10.549 -3.618 4.710 1.00 94.81 112 PRO A O 1
ATOM 886 N N . GLU A 1 113 ? 9.762 -1.655 5.441 1.00 96.00 113 GLU A N 1
ATOM 887 C CA . GLU A 1 113 ? 8.368 -2.098 5.611 1.00 96.00 113 GLU A CA 1
ATOM 888 C C . GLU A 1 113 ? 7.734 -2.570 4.292 1.00 96.00 113 GLU A C 1
ATOM 890 O O . GLU A 1 113 ? 6.997 -3.557 4.254 1.00 96.00 113 GLU A O 1
ATOM 895 N N . LEU A 1 114 ? 8.058 -1.902 3.178 1.00 96.50 114 LEU A N 1
ATOM 896 C CA . LEU A 1 114 ? 7.623 -2.331 1.850 1.00 96.50 114 LEU A CA 1
ATOM 897 C C . LEU A 1 114 ? 8.296 -3.649 1.457 1.00 96.50 114 LEU A C 1
ATOM 899 O O . LEU A 1 114 ? 7.631 -4.545 0.940 1.00 96.50 114 LEU A O 1
ATOM 903 N N . VAL A 1 115 ? 9.597 -3.795 1.727 1.00 96.19 115 VAL A N 1
ATOM 904 C CA . VAL A 1 115 ? 10.322 -5.053 1.489 1.00 96.19 115 VAL A CA 1
ATOM 905 C C . VAL A 1 115 ? 9.709 -6.194 2.305 1.00 96.19 115 VAL A C 1
ATOM 907 O O . VAL A 1 115 ? 9.519 -7.287 1.774 1.00 96.19 115 VAL A O 1
ATOM 910 N N . GLU A 1 116 ? 9.348 -5.953 3.564 1.00 95.00 116 GLU A N 1
ATOM 911 C CA . GLU A 1 116 ? 8.667 -6.935 4.413 1.00 95.00 116 GLU A CA 1
ATOM 912 C C . GLU A 1 116 ? 7.287 -7.313 3.870 1.00 95.00 116 GLU A C 1
ATOM 914 O O . GLU A 1 116 ? 6.982 -8.504 3.776 1.00 95.00 116 GLU A O 1
ATOM 919 N N . CYS A 1 117 ? 6.485 -6.330 3.443 1.00 96.25 117 CYS A N 1
ATOM 920 C CA . CYS A 1 117 ? 5.204 -6.582 2.780 1.00 96.25 117 CYS A CA 1
ATOM 921 C C . CYS A 1 117 ? 5.396 -7.481 1.554 1.00 96.25 117 CYS A C 1
ATOM 923 O O . CYS A 1 117 ? 4.767 -8.530 1.448 1.00 96.25 117 CYS A O 1
ATOM 925 N N . LEU A 1 118 ? 6.330 -7.133 0.666 1.00 95.81 118 LEU A N 1
ATOM 926 C CA . LEU A 1 118 ? 6.589 -7.889 -0.559 1.00 95.81 118 LEU A CA 1
ATOM 927 C C . LEU A 1 118 ? 7.078 -9.315 -0.278 1.00 95.81 118 LEU A C 1
ATOM 929 O O . LEU A 1 118 ? 6.643 -10.247 -0.948 1.00 95.81 118 LEU A O 1
ATOM 933 N N . ARG A 1 119 ? 7.937 -9.520 0.727 1.00 94.50 119 ARG A N 1
ATOM 934 C CA . ARG A 1 119 ? 8.392 -10.866 1.122 1.00 94.50 119 ARG A CA 1
ATOM 935 C C . ARG A 1 119 ? 7.260 -11.724 1.677 1.00 94.50 119 ARG A C 1
ATOM 937 O O . ARG A 1 119 ? 7.252 -12.932 1.448 1.00 94.50 119 ARG A O 1
ATOM 944 N N . ARG A 1 120 ? 6.341 -11.115 2.428 1.00 94.06 120 ARG A N 1
ATOM 945 C CA . ARG A 1 120 ? 5.207 -11.814 3.040 1.00 94.06 120 ARG A CA 1
ATOM 946 C C . ARG A 1 120 ? 4.144 -12.170 2.008 1.00 94.06 120 ARG A C 1
ATOM 948 O O . ARG A 1 120 ? 3.695 -13.310 1.975 1.00 94.06 120 ARG A O 1
ATOM 955 N N . GLU A 1 121 ? 3.760 -11.207 1.176 1.00 94.00 121 GLU A N 1
ATOM 956 C CA . GLU A 1 121 ? 2.662 -11.366 0.219 1.00 94.00 121 GLU A CA 1
ATOM 957 C C . GLU A 1 121 ? 3.111 -12.040 -1.089 1.00 94.00 121 GLU A C 1
ATOM 959 O O . GLU A 1 121 ? 2.306 -12.671 -1.773 1.00 94.00 121 GLU A O 1
ATOM 964 N N . VAL A 1 122 ? 4.400 -11.938 -1.442 1.00 92.69 122 VAL A N 1
ATOM 965 C CA . VAL A 1 122 ? 4.972 -12.489 -2.683 1.00 92.69 122 VAL A CA 1
ATOM 966 C C . VAL A 1 122 ? 6.255 -13.290 -2.405 1.00 92.69 122 VAL A C 1
ATOM 968 O O . VAL A 1 122 ? 7.339 -12.974 -2.913 1.00 92.69 122 VAL A O 1
ATOM 971 N N . PRO A 1 123 ? 6.168 -14.383 -1.624 1.00 91.00 123 PRO A N 1
ATOM 972 C CA . PRO A 1 123 ? 7.343 -15.155 -1.209 1.00 91.00 123 PRO A CA 1
ATOM 973 C C . PRO A 1 123 ? 8.106 -15.779 -2.388 1.00 91.00 123 PRO A C 1
ATOM 975 O O . PRO A 1 123 ? 9.294 -16.074 -2.273 1.00 91.00 123 PRO A O 1
ATOM 978 N N . THR A 1 124 ? 7.452 -15.944 -3.543 1.00 91.12 124 THR A N 1
ATOM 979 C CA . THR A 1 124 ? 8.061 -16.449 -4.782 1.00 91.12 124 THR A CA 1
ATOM 980 C C . THR A 1 124 ? 9.126 -15.519 -5.361 1.00 91.12 124 THR A C 1
ATOM 982 O O . THR A 1 124 ? 9.994 -15.987 -6.091 1.00 91.12 124 THR A O 1
ATOM 985 N N . TRP A 1 125 ? 9.088 -14.216 -5.063 1.00 92.12 125 TRP A N 1
ATOM 986 C CA . TRP A 1 125 ? 10.086 -13.256 -5.559 1.00 92.12 125 TRP A CA 1
ATOM 987 C C . TRP A 1 125 ? 11.318 -13.162 -4.660 1.00 92.12 125 TRP A C 1
ATOM 989 O O . TRP A 1 125 ? 12.429 -12.925 -5.141 1.00 92.12 125 TRP A O 1
ATOM 999 N N . ALA A 1 126 ? 11.125 -13.369 -3.358 1.00 90.44 126 ALA A N 1
ATOM 1000 C CA . ALA A 1 126 ? 12.169 -13.271 -2.350 1.00 90.44 126 ALA A CA 1
ATOM 1001 C C . ALA A 1 126 ? 11.993 -14.357 -1.272 1.00 90.44 126 ALA A C 1
ATOM 1003 O O . ALA A 1 126 ? 11.467 -14.079 -0.188 1.00 90.44 126 ALA A O 1
ATOM 1004 N N . PRO A 1 127 ? 12.448 -15.595 -1.546 1.00 85.38 127 PRO A N 1
ATOM 1005 C CA . PRO A 1 127 ? 12.401 -16.691 -0.585 1.00 85.38 127 PRO A CA 1
ATOM 1006 C C . PRO A 1 127 ? 13.081 -16.336 0.740 1.00 85.38 127 PRO A C 1
ATOM 1008 O O . PRO A 1 127 ? 14.044 -15.570 0.778 1.00 85.38 127 PRO A O 1
ATOM 1011 N N . ALA A 1 128 ? 12.633 -16.949 1.839 1.00 84.06 128 ALA A N 1
ATOM 1012 C CA . ALA A 1 128 ? 13.148 -16.664 3.182 1.00 84.06 128 ALA A CA 1
ATOM 1013 C C . ALA A 1 128 ? 14.678 -16.822 3.306 1.00 84.06 128 ALA A C 1
ATOM 1015 O O . ALA A 1 128 ? 15.317 -16.039 4.004 1.00 84.06 128 ALA A O 1
ATOM 1016 N N . SER A 1 129 ? 15.261 -17.781 2.580 1.00 87.19 129 SER A N 1
ATOM 1017 C CA . SER A 1 129 ? 16.703 -18.061 2.542 1.00 87.19 129 SER A CA 1
ATOM 1018 C C . SER A 1 129 ? 17.533 -17.038 1.755 1.00 87.19 129 SER A C 1
ATOM 1020 O O . SER A 1 129 ? 18.762 -17.106 1.768 1.00 87.19 129 SER A O 1
ATOM 1022 N N . MET A 1 130 ? 16.899 -16.093 1.055 1.00 90.88 130 MET A N 1
ATOM 1023 C CA . MET A 1 130 ? 17.590 -15.104 0.235 1.00 90.88 130 MET A CA 1
ATOM 1024 C C . MET A 1 130 ? 18.242 -14.013 1.094 1.00 90.88 130 MET A C 1
ATOM 1026 O O . MET A 1 130 ? 17.604 -13.396 1.951 1.00 90.88 130 MET A O 1
ATOM 1030 N N . GLY A 1 131 ? 19.523 -13.741 0.818 1.00 91.25 131 GLY A N 1
ATOM 1031 C CA . GLY A 1 131 ? 20.268 -12.646 1.442 1.00 91.25 131 GLY A CA 1
ATOM 1032 C C . GLY A 1 131 ? 19.650 -11.271 1.155 1.00 91.25 131 GLY A C 1
ATOM 1033 O O . GLY A 1 131 ? 18.932 -11.093 0.169 1.00 91.25 131 GLY A O 1
ATOM 1034 N N . LYS A 1 132 ? 19.934 -10.288 2.021 1.00 89.94 132 LYS A N 1
ATOM 1035 C CA . LYS A 1 132 ? 19.312 -8.950 1.981 1.00 89.94 132 LYS A CA 1
ATOM 1036 C C . LYS A 1 132 ? 19.491 -8.237 0.640 1.00 89.94 132 LYS A C 1
ATOM 1038 O O . LYS A 1 132 ? 18.509 -7.789 0.064 1.00 89.94 132 LYS A O 1
ATOM 1043 N N . GLU A 1 133 ? 20.717 -8.181 0.128 1.00 92.44 133 GLU A N 1
ATOM 1044 C CA . GLU A 1 133 ? 20.999 -7.447 -1.110 1.00 92.44 133 GLU A CA 1
ATOM 1045 C C . GLU A 1 133 ? 20.316 -8.098 -2.317 1.00 92.44 133 GLU A C 1
ATOM 1047 O O . GLU A 1 133 ? 19.547 -7.464 -3.031 1.00 92.44 133 GLU A O 1
ATOM 1052 N N . ARG A 1 134 ? 20.461 -9.420 -2.447 1.00 93.62 134 ARG A N 1
ATOM 1053 C CA . ARG A 1 134 ? 19.801 -10.194 -3.503 1.00 93.62 134 ARG A CA 1
ATOM 1054 C C . ARG A 1 134 ? 18.272 -10.113 -3.434 1.00 93.62 134 ARG A C 1
ATOM 1056 O O . ARG A 1 134 ? 17.612 -10.151 -4.465 1.00 93.62 134 ARG A O 1
ATOM 1063 N N . THR A 1 135 ? 17.711 -9.969 -2.229 1.00 94.38 135 THR A N 1
ATOM 1064 C CA . THR A 1 135 ? 16.275 -9.720 -2.037 1.00 94.38 135 THR A CA 1
ATOM 1065 C C . THR A 1 135 ? 15.865 -8.408 -2.698 1.00 94.38 135 THR A C 1
ATOM 1067 O O . THR A 1 135 ? 14.914 -8.395 -3.473 1.00 94.38 135 THR A O 1
ATOM 1070 N N . VAL A 1 136 ? 16.588 -7.318 -2.431 1.00 95.75 136 VAL A N 1
ATOM 1071 C CA . VAL A 1 136 ? 16.307 -6.007 -3.034 1.00 95.75 136 VAL A CA 1
ATOM 1072 C C . VAL A 1 136 ? 16.418 -6.073 -4.555 1.00 95.75 136 VAL A C 1
ATOM 1074 O O . VAL A 1 136 ? 15.523 -5.595 -5.249 1.00 95.75 136 VAL A O 1
ATOM 1077 N N . GLU A 1 137 ? 17.466 -6.706 -5.079 1.00 95.19 137 GLU A N 1
ATOM 1078 C CA . GLU A 1 137 ? 17.669 -6.838 -6.525 1.00 95.19 137 GLU A CA 1
ATOM 1079 C C . GLU A 1 137 ? 16.533 -7.601 -7.212 1.00 95.19 137 GLU A C 1
ATOM 1081 O O . GLU A 1 137 ? 16.004 -7.143 -8.230 1.00 95.19 137 GLU A O 1
ATOM 1086 N N . ASN A 1 138 ? 16.116 -8.733 -6.640 1.00 95.62 138 ASN A N 1
ATOM 1087 C CA . ASN A 1 138 ? 15.015 -9.523 -7.178 1.00 95.62 138 ASN A CA 1
ATOM 1088 C C . ASN A 1 138 ? 13.687 -8.767 -7.117 1.00 95.62 138 ASN A C 1
ATOM 1090 O O . ASN A 1 138 ? 12.942 -8.766 -8.097 1.00 95.62 138 ASN A O 1
ATOM 1094 N N . LEU A 1 139 ? 13.377 -8.126 -5.988 1.00 95.88 139 LEU A N 1
ATOM 1095 C CA . LEU A 1 139 ? 12.144 -7.354 -5.845 1.00 95.88 139 LEU A CA 1
ATOM 1096 C C . LEU A 1 139 ? 12.104 -6.199 -6.853 1.00 95.88 139 LEU A C 1
ATOM 1098 O O . LEU A 1 139 ? 11.112 -6.054 -7.562 1.00 95.88 139 LEU A O 1
ATOM 1102 N N . ALA A 1 140 ? 13.194 -5.439 -6.982 1.00 96.38 140 ALA A N 1
ATOM 1103 C CA . ALA A 1 140 ? 13.299 -4.337 -7.938 1.00 96.38 140 ALA A CA 1
ATOM 1104 C C . ALA A 1 140 ? 13.085 -4.805 -9.387 1.00 96.38 140 ALA A C 1
ATOM 1106 O O . ALA A 1 140 ? 12.308 -4.201 -10.122 1.00 96.38 140 ALA A O 1
ATOM 1107 N N . THR A 1 141 ? 13.715 -5.918 -9.773 1.00 95.56 141 THR A N 1
ATOM 1108 C CA . THR A 1 141 ? 13.603 -6.487 -11.128 1.00 95.56 141 THR A CA 1
ATOM 1109 C C . THR A 1 141 ? 12.171 -6.933 -11.443 1.00 95.56 141 THR A C 1
ATOM 1111 O O . THR A 1 141 ? 11.657 -6.685 -12.536 1.00 95.56 141 THR A O 1
ATOM 1114 N N . ASN A 1 142 ? 11.490 -7.564 -10.481 1.00 94.19 142 ASN A N 1
ATOM 1115 C CA . ASN A 1 142 ? 10.103 -7.995 -10.667 1.00 94.19 142 ASN A CA 1
ATOM 1116 C C . ASN A 1 142 ? 9.136 -6.803 -10.743 1.00 94.19 142 ASN A C 1
ATOM 1118 O O . ASN A 1 142 ? 8.247 -6.797 -11.590 1.00 94.19 142 ASN A O 1
ATOM 1122 N N . ILE A 1 143 ? 9.330 -5.766 -9.920 1.00 93.94 143 ILE A N 1
ATOM 1123 C CA . ILE A 1 143 ? 8.519 -4.539 -9.979 1.00 93.94 143 ILE A CA 1
ATOM 1124 C C . ILE A 1 143 ? 8.727 -3.811 -11.313 1.00 93.94 143 ILE A C 1
ATOM 1126 O O . ILE A 1 143 ? 7.759 -3.375 -11.935 1.00 93.94 143 ILE A O 1
ATOM 1130 N N . GLU A 1 144 ? 9.966 -3.705 -11.792 1.00 93.56 144 GLU A N 1
ATOM 1131 C CA . GLU A 1 144 ? 10.243 -3.110 -13.102 1.00 93.56 144 GLU A CA 1
ATOM 1132 C C . GLU A 1 144 ? 9.555 -3.889 -14.231 1.00 93.56 144 GLU A C 1
ATOM 1134 O O . GLU A 1 144 ? 8.969 -3.282 -15.129 1.00 93.56 144 GLU A O 1
ATOM 1139 N N . SER A 1 145 ? 9.547 -5.221 -14.143 1.00 91.19 145 SER A N 1
ATOM 1140 C CA . SER A 1 145 ? 8.855 -6.084 -15.107 1.00 91.19 145 SER A CA 1
ATOM 1141 C C . SER A 1 145 ? 7.344 -5.831 -15.138 1.00 91.19 145 SER A C 1
ATOM 1143 O O . SER A 1 145 ? 6.753 -5.878 -16.213 1.00 91.19 145 SER A O 1
ATOM 1145 N N . ILE A 1 146 ? 6.722 -5.480 -14.002 1.00 89.12 146 ILE A N 1
ATOM 1146 C CA . ILE A 1 146 ? 5.311 -5.057 -13.974 1.00 89.12 146 ILE A CA 1
ATOM 1147 C C . ILE A 1 146 ? 5.119 -3.802 -14.833 1.00 89.12 146 ILE A C 1
ATOM 1149 O O . ILE A 1 146 ? 4.228 -3.772 -15.672 1.00 89.12 146 ILE A O 1
ATOM 1153 N N . ILE A 1 147 ? 5.958 -2.770 -14.708 1.00 86.69 147 ILE A N 1
ATOM 1154 C CA . ILE A 1 147 ? 5.796 -1.548 -15.528 1.00 86.69 147 ILE A CA 1
ATOM 1155 C C . ILE A 1 147 ? 5.822 -1.860 -17.027 1.00 86.69 147 ILE A C 1
ATOM 1157 O O . ILE A 1 147 ? 5.107 -1.229 -17.809 1.00 86.69 147 ILE A O 1
ATOM 1161 N N . LEU A 1 148 ? 6.668 -2.809 -17.424 1.00 83.75 148 LEU A N 1
ATOM 1162 C CA . LEU A 1 148 ? 6.849 -3.196 -18.819 1.00 83.75 148 LEU A CA 1
ATOM 1163 C C . LEU A 1 148 ? 5.702 -4.067 -19.356 1.00 83.75 148 LEU A C 1
ATOM 1165 O O . LEU A 1 148 ? 5.544 -4.166 -20.572 1.00 83.75 148 LEU A O 1
ATOM 1169 N N . ASP A 1 149 ? 4.885 -4.659 -18.485 1.00 81.69 149 ASP A N 1
ATOM 1170 C CA . ASP A 1 149 ? 3.743 -5.478 -18.882 1.00 81.69 149 ASP A CA 1
ATOM 1171 C C . ASP A 1 149 ? 2.530 -4.604 -19.252 1.00 81.69 149 ASP A C 1
ATOM 1173 O O . ASP A 1 149 ? 1.950 -3.888 -18.427 1.00 81.69 149 ASP A O 1
ATOM 1177 N N . ALA A 1 150 ? 2.122 -4.694 -20.520 1.00 62.78 150 ALA A N 1
ATOM 1178 C CA . ALA A 1 150 ? 0.999 -3.957 -21.092 1.00 62.78 150 ALA A CA 1
ATOM 1179 C C . ALA A 1 150 ? -0.346 -4.251 -20.403 1.00 62.78 150 ALA A C 1
ATOM 1181 O O . ALA A 1 150 ? -1.225 -3.382 -20.385 1.00 62.78 150 ALA A O 1
ATOM 1182 N N . ASN A 1 151 ? -0.504 -5.424 -19.783 1.00 72.31 151 ASN A N 1
ATOM 1183 C CA . ASN A 1 151 ? -1.717 -5.787 -19.050 1.00 72.31 151 ASN A CA 1
ATOM 1184 C C . ASN A 1 151 ? -1.930 -4.904 -17.809 1.00 72.31 151 ASN A C 1
ATOM 1186 O O . ASN A 1 151 ? -3.032 -4.855 -17.264 1.00 72.31 151 ASN A O 1
ATOM 1190 N N . ASN A 1 152 ? -0.918 -4.161 -17.342 1.00 65.50 152 ASN A N 1
ATOM 1191 C CA . ASN A 1 152 ? -1.079 -3.204 -16.236 1.00 65.50 152 ASN A CA 1
ATOM 1192 C C . ASN A 1 152 ? -1.897 -1.961 -16.592 1.00 65.50 152 ASN A C 1
ATOM 1194 O O . ASN A 1 152 ? -2.258 -1.190 -15.701 1.00 65.50 152 ASN A O 1
ATOM 1198 N N . ASN A 1 153 ? -2.265 -1.794 -17.862 1.00 71.75 153 ASN A N 1
ATOM 1199 C CA . ASN A 1 153 ? -3.255 -0.798 -18.258 1.00 71.75 153 ASN A CA 1
ATOM 1200 C C . ASN A 1 153 ? -4.684 -1.169 -17.830 1.00 71.75 153 ASN A C 1
ATOM 1202 O O . ASN A 1 153 ? -5.545 -0.295 -17.819 1.00 71.75 153 ASN A O 1
ATOM 1206 N N . ILE A 1 154 ? -4.936 -2.433 -17.472 1.00 74.81 154 ILE A N 1
ATOM 1207 C CA . ILE A 1 154 ? -6.275 -2.927 -17.117 1.00 74.81 154 ILE A CA 1
ATOM 1208 C C . ILE A 1 154 ? -6.623 -2.608 -15.656 1.00 74.81 154 ILE A C 1
ATOM 1210 O O . ILE A 1 154 ? -7.787 -2.461 -15.301 1.00 74.81 154 ILE A O 1
ATOM 1214 N N . HIS A 1 155 ? -5.618 -2.463 -14.793 1.00 81.38 155 HIS A N 1
ATOM 1215 C CA . HIS A 1 155 ? -5.813 -1.962 -13.437 1.00 81.38 155 HIS A CA 1
ATOM 1216 C C . HIS A 1 155 ? -6.142 -0.477 -13.479 1.00 81.38 155 HIS A C 1
ATOM 1218 O O . HIS A 1 155 ? -5.249 0.331 -13.712 1.00 81.38 155 HIS A O 1
ATOM 1224 N N . THR A 1 156 ? -7.400 -0.106 -13.267 1.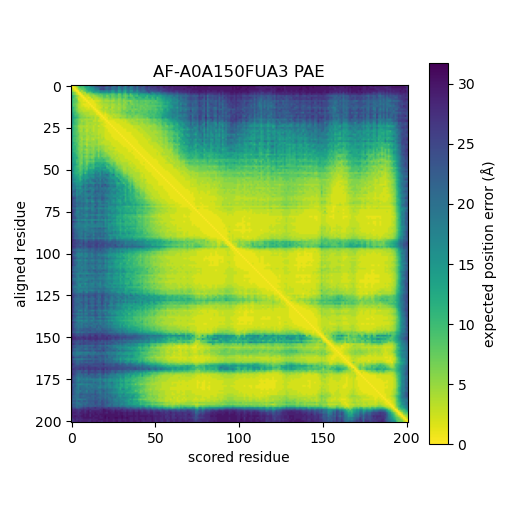00 87.00 156 THR A N 1
ATOM 1225 C CA . THR A 1 156 ? -7.828 1.293 -13.360 1.00 87.00 156 THR A CA 1
ATOM 1226 C C . THR A 1 156 ? -7.488 2.082 -12.102 1.00 87.00 156 THR A C 1
ATOM 1228 O O . THR A 1 156 ? -7.433 1.530 -11.003 1.00 87.00 156 THR A O 1
ATOM 1231 N N . PHE A 1 157 ? -7.329 3.392 -12.246 1.00 89.62 157 PHE A N 1
ATOM 1232 C CA . PHE A 1 157 ? -7.251 4.318 -11.125 1.00 89.62 157 PHE A CA 1
ATOM 1233 C C . PHE A 1 157 ? -8.480 5.225 -11.111 1.00 89.62 157 PHE A C 1
ATOM 1235 O O . PHE A 1 157 ? -8.802 5.863 -12.113 1.00 89.62 157 PHE A O 1
ATOM 1242 N N . ASN A 1 158 ? -9.158 5.301 -9.970 1.00 87.50 158 ASN A N 1
ATOM 1243 C CA . ASN A 1 158 ? -10.300 6.181 -9.771 1.00 87.50 158 ASN A CA 1
ATOM 1244 C C . ASN A 1 158 ? -9.977 7.200 -8.665 1.00 87.50 158 ASN A C 1
ATOM 1246 O O . ASN A 1 158 ? -9.609 6.796 -7.565 1.00 87.50 158 ASN A O 1
ATOM 1250 N N . PRO A 1 159 ? -10.172 8.510 -8.882 1.00 83.69 159 PRO A N 1
ATOM 1251 C CA . PRO A 1 159 ? -9.824 9.525 -7.886 1.00 83.69 159 PRO A CA 1
ATOM 1252 C C . PRO A 1 159 ? -10.588 9.401 -6.554 1.00 83.69 159 PRO A C 1
ATOM 1254 O O . PRO A 1 159 ? -10.143 9.928 -5.539 1.00 83.69 159 PRO A O 1
ATOM 1257 N N . LYS A 1 160 ? -11.741 8.716 -6.549 1.00 83.88 160 LYS A N 1
ATOM 1258 C CA . LYS A 1 160 ? -12.575 8.487 -5.360 1.00 83.88 160 LYS A CA 1
ATOM 1259 C C . LYS A 1 160 ? -12.225 7.203 -4.611 1.00 83.88 160 LYS A C 1
ATOM 1261 O O . LYS A 1 160 ? -12.405 7.156 -3.400 1.00 83.88 160 LYS A O 1
ATOM 1266 N N . THR A 1 161 ? -11.787 6.159 -5.317 1.00 83.75 161 THR A N 1
ATOM 1267 C CA . THR A 1 161 ? -11.595 4.811 -4.737 1.00 83.75 161 THR A CA 1
ATOM 1268 C C . THR A 1 161 ? -10.159 4.291 -4.830 1.00 83.75 161 THR A C 1
ATOM 1270 O O . THR A 1 161 ? -9.838 3.253 -4.248 1.00 83.75 161 THR A O 1
ATOM 1273 N N . GLY A 1 162 ? -9.280 5.024 -5.508 1.00 90.81 162 GLY A N 1
ATOM 1274 C CA . GLY A 1 162 ? -7.875 4.701 -5.704 1.00 90.81 162 GLY A CA 1
ATOM 1275 C C . GLY A 1 162 ? -7.627 3.644 -6.770 1.00 90.81 162 GLY A C 1
ATOM 1276 O O . GLY A 1 162 ? -8.318 3.583 -7.790 1.00 90.81 162 GLY A O 1
ATOM 1277 N N . LEU A 1 163 ? -6.591 2.840 -6.550 1.00 92.00 163 LEU A N 1
ATOM 1278 C CA . LEU A 1 163 ? -6.146 1.815 -7.483 1.00 92.00 163 LEU A CA 1
ATOM 1279 C C . LEU A 1 163 ? -7.042 0.571 -7.384 1.00 92.00 163 LEU A C 1
ATOM 1281 O O . LEU A 1 163 ? -7.153 -0.046 -6.322 1.00 92.00 163 LEU A O 1
ATOM 1285 N N . ALA A 1 164 ? -7.666 0.199 -8.499 1.00 91.06 164 ALA A N 1
ATOM 1286 C CA . ALA A 1 164 ? -8.472 -1.008 -8.633 1.00 91.06 164 ALA A CA 1
ATOM 1287 C C . ALA A 1 164 ? -7.624 -2.136 -9.235 1.00 91.06 164 ALA A C 1
ATOM 1289 O O . ALA A 1 164 ? -7.207 -2.078 -10.397 1.00 91.06 164 ALA A O 1
ATOM 1290 N N . LEU A 1 165 ? -7.361 -3.177 -8.447 1.00 89.44 165 LEU A N 1
ATOM 1291 C CA . LEU A 1 165 ? -6.524 -4.303 -8.856 1.00 89.44 165 LEU A CA 1
ATOM 1292 C C . LEU A 1 165 ? -7.377 -5.520 -9.210 1.00 89.44 165 LEU A C 1
ATOM 1294 O O . LEU A 1 165 ? -7.934 -6.188 -8.345 1.00 89.44 165 LEU A O 1
ATOM 1298 N N . HIS A 1 166 ? -7.457 -5.828 -10.499 1.00 85.00 166 HIS A N 1
ATOM 1299 C CA . HIS A 1 166 ? -8.256 -6.928 -11.033 1.00 85.00 166 HIS A CA 1
ATOM 1300 C C . HIS A 1 166 ? -7.520 -8.264 -10.907 1.00 85.00 166 HIS A C 1
ATOM 1302 O O . HIS A 1 166 ? -6.564 -8.537 -11.635 1.00 85.00 166 HIS A O 1
ATOM 1308 N N . LYS A 1 167 ? -7.999 -9.128 -10.008 1.00 79.31 167 LYS A N 1
ATOM 1309 C CA . LYS A 1 167 ? -7.383 -10.433 -9.719 1.00 79.31 167 LYS A CA 1
ATOM 1310 C C . LYS A 1 167 ? -7.481 -11.429 -10.880 1.00 79.31 167 LYS A C 1
ATOM 1312 O O . LYS A 1 167 ? -6.700 -12.368 -10.945 1.00 79.31 167 LYS A O 1
ATOM 1317 N N . THR A 1 168 ? -8.440 -11.240 -11.781 1.00 72.75 168 THR A N 1
ATOM 1318 C CA . THR A 1 168 ? -8.688 -12.121 -12.935 1.00 72.75 168 THR A CA 1
ATOM 1319 C C . THR A 1 168 ? -7.783 -11.835 -14.131 1.00 72.75 168 THR A C 1
ATOM 1321 O O . THR A 1 168 ? -7.751 -12.625 -15.068 1.00 72.75 168 THR A O 1
ATOM 1324 N N . VAL A 1 169 ? -7.070 -10.708 -14.108 1.00 68.81 169 VAL A N 1
ATOM 1325 C CA . VAL A 1 169 ? -6.329 -10.182 -15.261 1.00 68.81 169 VAL A CA 1
ATOM 1326 C C . VAL A 1 169 ? -4.819 -10.374 -15.114 1.00 68.81 169 VAL A C 1
ATOM 1328 O O . VAL A 1 169 ? -4.102 -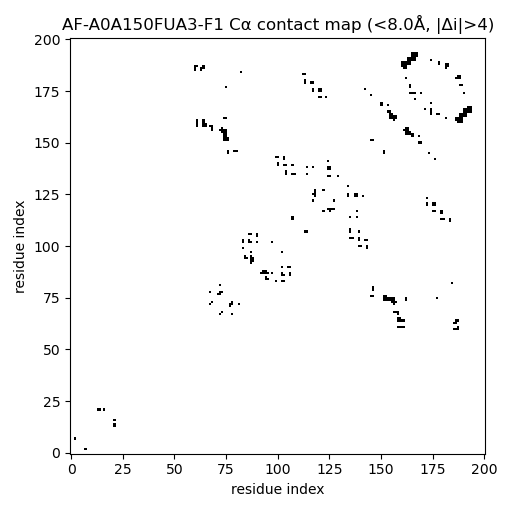10.458 -16.105 1.00 68.81 169 VAL A O 1
ATOM 1331 N N . HIS A 1 170 ? -4.336 -10.477 -13.876 1.00 71.94 170 HIS A N 1
ATOM 1332 C CA . HIS A 1 170 ? -2.919 -10.589 -13.550 1.00 71.94 170 HIS A CA 1
ATOM 1333 C C . HIS A 1 170 ? -2.640 -11.754 -12.616 1.00 71.94 170 HIS A C 1
ATOM 1335 O O . HIS A 1 170 ? -3.531 -12.274 -11.944 1.00 71.94 170 HIS A O 1
ATOM 1341 N N . 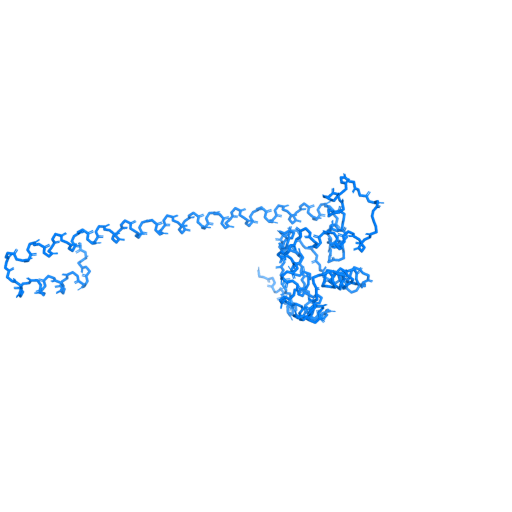THR A 1 171 ? -1.369 -12.148 -12.542 1.00 77.81 171 THR A N 1
ATOM 1342 C CA . THR A 1 171 ? -0.945 -13.164 -11.576 1.00 77.81 171 THR A CA 1
ATOM 1343 C C . THR A 1 171 ? -1.178 -12.671 -10.143 1.00 77.81 171 THR A C 1
ATOM 1345 O O . THR A 1 171 ? -1.052 -11.479 -9.849 1.00 77.81 171 THR A O 1
ATOM 1348 N N . GLY A 1 172 ? -1.488 -13.594 -9.225 1.00 83.31 172 GLY A N 1
ATOM 1349 C CA . GLY A 1 172 ? -1.611 -13.285 -7.794 1.00 83.31 172 GLY A CA 1
ATOM 1350 C C . GLY A 1 172 ? -0.424 -12.478 -7.233 1.00 83.31 172 GLY A C 1
ATOM 1351 O O . GLY A 1 172 ? -0.669 -11.464 -6.578 1.00 83.31 172 GLY A O 1
ATOM 1352 N N . PRO A 1 173 ? 0.836 -12.853 -7.542 1.00 88.62 173 PRO A N 1
ATOM 1353 C CA . PRO A 1 173 ? 2.033 -12.073 -7.220 1.00 88.62 173 PRO A CA 1
ATOM 1354 C C . PRO A 1 173 ? 1.995 -10.604 -7.656 1.00 88.62 173 PRO A C 1
ATOM 1356 O O . PRO A 1 173 ? 2.299 -9.726 -6.852 1.00 88.62 173 PRO A O 1
ATOM 1359 N N . THR A 1 174 ? 1.590 -10.316 -8.897 1.00 88.44 174 THR A N 1
ATOM 1360 C CA . THR A 1 174 ? 1.532 -8.942 -9.426 1.00 88.44 174 THR A CA 1
ATOM 1361 C C . THR A 1 174 ? 0.548 -8.082 -8.635 1.00 88.44 174 THR A C 1
ATOM 1363 O O . THR A 1 174 ? 0.888 -6.984 -8.197 1.00 88.44 174 THR A O 1
ATOM 1366 N N . VAL A 1 175 ? -0.661 -8.600 -8.405 1.00 90.19 175 VAL A N 1
ATOM 1367 C CA . VAL A 1 175 ? -1.711 -7.893 -7.654 1.00 90.19 175 VAL A CA 1
ATOM 1368 C C . VAL A 1 175 ? -1.276 -7.636 -6.211 1.00 90.19 175 VAL A C 1
ATOM 1370 O O . VAL A 1 175 ? -1.438 -6.528 -5.703 1.00 90.19 175 VAL A O 1
ATOM 1373 N N . ALA A 1 176 ? -0.675 -8.630 -5.559 1.00 91.88 176 ALA A N 1
ATOM 1374 C CA . ALA A 1 176 ? -0.152 -8.490 -4.205 1.00 91.88 176 ALA A CA 1
ATOM 1375 C C . ALA A 1 176 ? 0.979 -7.448 -4.118 1.00 91.88 176 ALA A C 1
ATOM 1377 O O . ALA A 1 176 ? 0.974 -6.597 -3.227 1.00 91.88 176 ALA A O 1
ATOM 1378 N N . ALA A 1 177 ? 1.912 -7.453 -5.075 1.00 93.56 177 ALA A N 1
ATOM 1379 C CA . ALA A 1 177 ? 2.999 -6.478 -5.123 1.00 93.56 177 ALA A CA 1
ATOM 1380 C C . ALA A 1 177 ? 2.490 -5.041 -5.315 1.00 93.56 177 ALA A C 1
ATOM 1382 O O . ALA A 1 177 ? 2.928 -4.129 -4.609 1.00 93.56 177 ALA A O 1
ATOM 1383 N N . LEU A 1 178 ? 1.530 -4.841 -6.222 1.00 93.19 178 LEU A N 1
ATOM 1384 C CA . LEU A 1 178 ? 0.885 -3.544 -6.440 1.00 93.19 178 LEU A CA 1
ATOM 1385 C C . LEU A 1 178 ? 0.146 -3.054 -5.189 1.00 93.19 178 LEU A C 1
ATOM 1387 O O . LEU A 1 178 ? 0.234 -1.873 -4.859 1.00 93.19 178 LEU A O 1
ATOM 1391 N N . ALA A 1 179 ? -0.520 -3.949 -4.454 1.00 94.00 179 ALA A N 1
ATOM 1392 C CA . ALA A 1 179 ? -1.184 -3.606 -3.197 1.00 94.00 179 ALA A CA 1
ATOM 1393 C C . ALA A 1 179 ? -0.184 -3.172 -2.108 1.00 94.00 179 ALA A C 1
ATOM 1395 O O . ALA A 1 179 ? -0.421 -2.178 -1.413 1.00 94.00 179 ALA A O 1
ATOM 1396 N N . CYS A 1 180 ? 0.959 -3.860 -1.987 1.00 95.75 180 CYS A N 1
ATOM 1397 C CA . CYS A 1 180 ? 2.045 -3.447 -1.091 1.00 95.75 180 CYS A CA 1
ATOM 1398 C C . CYS A 1 180 ? 2.592 -2.060 -1.463 1.00 95.75 180 CYS A C 1
ATOM 1400 O O . CYS A 1 180 ? 2.759 -1.208 -0.588 1.00 95.75 180 CYS A O 1
ATOM 1402 N N . LEU A 1 181 ? 2.824 -1.802 -2.755 1.00 95.19 181 LEU A N 1
ATOM 1403 C CA . LEU A 1 181 ? 3.302 -0.504 -3.243 1.00 95.19 181 LEU A CA 1
ATOM 1404 C C . LEU A 1 181 ? 2.288 0.614 -2.985 1.00 95.19 181 LEU A C 1
ATOM 1406 O O . LEU A 1 181 ? 2.659 1.649 -2.437 1.00 95.19 181 LEU A O 1
ATOM 1410 N N . ALA A 1 182 ? 1.009 0.402 -3.301 1.00 93.06 182 ALA A N 1
ATOM 1411 C CA . ALA A 1 182 ? -0.047 1.373 -3.020 1.00 93.06 182 ALA A CA 1
ATOM 1412 C C . ALA A 1 182 ? -0.123 1.700 -1.521 1.00 93.06 182 ALA A C 1
ATOM 1414 O O . ALA A 1 182 ? -0.158 2.871 -1.145 1.00 93.06 182 ALA A O 1
ATOM 1415 N N . THR A 1 183 ? -0.039 0.677 -0.665 1.00 92.69 183 THR A N 1
ATOM 1416 C CA . THR A 1 183 ? -0.026 0.844 0.795 1.00 92.69 183 THR A CA 1
ATOM 1417 C C . THR A 1 183 ? 1.173 1.668 1.258 1.00 92.69 183 THR A C 1
ATOM 1419 O O . THR A 1 183 ? 0.993 2.631 2.002 1.00 92.69 183 THR A O 1
ATOM 1422 N N . SER A 1 184 ? 2.380 1.346 0.780 1.00 93.50 184 SER A N 1
ATOM 1423 C CA . SER A 1 184 ? 3.605 2.086 1.116 1.00 93.50 184 SER A CA 1
ATOM 1424 C C . SER A 1 184 ? 3.566 3.543 0.658 1.00 93.50 184 SER A C 1
ATOM 1426 O O . SER A 1 184 ? 4.236 4.380 1.258 1.00 93.50 184 SER A O 1
ATOM 1428 N N . MET A 1 185 ? 2.810 3.843 -0.396 1.00 90.19 185 MET A N 1
ATOM 1429 C CA . MET A 1 185 ? 2.637 5.195 -0.925 1.00 90.19 185 MET A CA 1
ATOM 1430 C C . MET A 1 185 ? 1.413 5.907 -0.336 1.00 90.19 185 MET A C 1
ATOM 1432 O O . MET A 1 185 ? 1.117 7.023 -0.738 1.00 90.19 185 MET A O 1
ATOM 1436 N N . GLY A 1 186 ? 0.682 5.283 0.595 1.00 88.31 186 GLY A N 1
ATOM 1437 C CA . GLY A 1 186 ? -0.513 5.864 1.215 1.00 88.31 186 GLY A CA 1
ATOM 1438 C C . GLY A 1 186 ? -1.746 5.919 0.305 1.00 88.31 186 GLY A C 1
ATOM 1439 O O . GLY A 1 186 ? -2.728 6.574 0.649 1.00 88.31 186 GLY A O 1
ATOM 1440 N N . VAL A 1 187 ? -1.722 5.231 -0.833 1.00 89.31 187 VAL A N 1
ATOM 1441 C CA . VAL A 1 187 ? -2.779 5.252 -1.850 1.00 89.31 187 VAL A CA 1
ATOM 1442 C C . VAL A 1 187 ? -3.881 4.262 -1.493 1.00 89.31 187 VAL A C 1
ATOM 1444 O O . VAL A 1 187 ? -3.611 3.147 -1.042 1.00 89.31 187 VAL A O 1
ATOM 1447 N N . LEU A 1 188 ? -5.141 4.657 -1.698 1.00 89.81 188 LEU A N 1
ATOM 1448 C CA . LEU A 1 188 ? -6.271 3.737 -1.569 1.00 89.81 188 LEU A CA 1
ATOM 1449 C C . LEU A 1 188 ? -6.164 2.635 -2.630 1.00 89.81 188 LEU A C 1
ATOM 1451 O O . LEU A 1 188 ? -5.865 2.900 -3.792 1.00 89.81 188 LEU A O 1
ATOM 1455 N N . CYS A 1 189 ? -6.397 1.392 -2.227 1.00 91.00 189 CYS A N 1
ATOM 1456 C CA . CYS A 1 189 ? -6.287 0.235 -3.101 1.00 91.00 189 CYS A CA 1
ATOM 1457 C C . CYS A 1 189 ? -7.378 -0.773 -2.753 1.00 91.00 189 CYS A C 1
ATOM 1459 O O . CYS A 1 189 ? -7.595 -1.065 -1.575 1.00 91.00 189 CYS A O 1
ATOM 1461 N N . HIS A 1 190 ? -8.041 -1.326 -3.764 1.00 88.88 190 HIS A N 1
ATOM 1462 C CA . HIS A 1 190 ? -9.034 -2.383 -3.595 1.00 88.88 190 HIS A CA 1
ATOM 1463 C C . HIS A 1 190 ? -8.829 -3.478 -4.645 1.00 88.88 190 HIS A C 1
ATOM 1465 O O . HIS A 1 190 ? -8.500 -3.206 -5.800 1.00 88.88 190 HIS A O 1
ATOM 1471 N N . ILE A 1 191 ? -8.990 -4.735 -4.228 1.00 85.00 191 ILE A N 1
ATOM 1472 C CA . ILE A 1 191 ? -8.809 -5.903 -5.093 1.00 85.00 191 ILE A CA 1
ATOM 1473 C C . ILE A 1 191 ? -10.177 -6.328 -5.625 1.00 85.00 191 ILE A C 1
ATOM 1475 O O . ILE A 1 191 ? -11.050 -6.726 -4.858 1.00 85.00 191 ILE A O 1
ATOM 1479 N N . VAL A 1 192 ? -10.345 -6.272 -6.942 1.00 83.44 192 VAL A N 1
ATOM 1480 C CA . VAL A 1 192 ? -11.564 -6.668 -7.653 1.00 83.44 192 VAL A CA 1
ATOM 1481 C C . VAL A 1 192 ? -11.468 -8.158 -7.985 1.00 83.44 192 VAL A C 1
ATOM 1483 O O . VAL A 1 192 ? -10.590 -8.583 -8.743 1.00 83.44 192 VAL A O 1
ATOM 1486 N N . VAL A 1 193 ? -12.342 -8.973 -7.386 1.00 70.81 193 VAL A N 1
ATOM 1487 C CA . VAL A 1 193 ? -12.314 -10.447 -7.507 1.00 70.81 193 VAL A CA 1
ATOM 1488 C C . VAL A 1 193 ? -13.260 -10.963 -8.610 1.00 70.81 193 VAL A C 1
ATOM 1490 O O . VAL A 1 193 ? -13.024 -12.051 -9.131 1.00 70.81 193 VAL A O 1
ATOM 1493 N N . LYS A 1 194 ? -14.257 -10.169 -9.027 1.00 63.56 194 LYS A N 1
ATOM 1494 C CA . LYS A 1 194 ? -15.120 -10.306 -10.223 1.00 63.56 194 LYS A CA 1
ATOM 1495 C C . LYS A 1 194 ? -15.807 -8.954 -10.488 1.00 63.56 194 LYS A C 1
ATOM 1497 O O . LYS A 1 194 ? -15.833 -8.129 -9.582 1.00 63.56 194 LYS A O 1
ATOM 1502 N N . GLU A 1 195 ? -16.325 -8.725 -11.700 1.00 49.28 195 GLU A N 1
ATOM 1503 C CA . GLU A 1 195 ? -17.241 -7.605 -11.975 1.00 49.28 195 GLU A CA 1
ATOM 1504 C C . GLU A 1 195 ? -18.434 -7.707 -11.022 1.00 49.28 195 GLU A C 1
ATOM 1506 O O . GLU A 1 195 ? -19.337 -8.517 -11.230 1.00 49.28 195 GLU A O 1
ATOM 1511 N N . ASP A 1 196 ? -18.436 -6.896 -9.967 1.00 40.47 196 ASP A N 1
ATOM 1512 C CA . ASP A 1 196 ? -19.689 -6.526 -9.337 1.00 40.47 196 ASP A CA 1
ATOM 1513 C C . ASP A 1 196 ? -20.445 -5.740 -10.405 1.00 40.47 196 ASP A C 1
ATOM 1515 O O . ASP A 1 196 ? -20.114 -4.596 -10.722 1.00 40.47 196 ASP A O 1
ATOM 1519 N N . THR A 1 197 ? -21.419 -6.395 -11.033 1.00 37.38 197 THR A N 1
ATOM 1520 C CA . THR A 1 197 ? -22.485 -5.726 -11.767 1.00 37.38 197 THR A CA 1
ATOM 1521 C C . THR A 1 197 ? -23.056 -4.660 -10.844 1.00 37.38 197 THR A C 1
ATOM 1523 O O . THR A 1 197 ? -23.849 -4.963 -9.952 1.00 37.38 197 THR A O 1
ATOM 1526 N N . PHE A 1 198 ? -22.620 -3.415 -11.035 1.00 36.28 198 PHE A N 1
ATOM 1527 C CA . PHE A 1 198 ? -23.261 -2.240 -10.472 1.00 36.28 198 PHE A CA 1
ATOM 1528 C C . PHE A 1 198 ? -24.658 -2.169 -11.085 1.00 36.28 198 PHE A C 1
ATOM 1530 O O . PHE A 1 198 ? -24.869 -1.560 -12.131 1.00 36.28 198 PHE A O 1
ATOM 1537 N N . ILE A 1 199 ? -25.622 -2.829 -10.449 1.00 37.12 199 ILE A N 1
ATOM 1538 C CA . ILE A 1 199 ? -27.023 -2.489 -10.640 1.00 37.12 199 ILE A CA 1
ATOM 1539 C C . ILE A 1 199 ? -27.203 -1.171 -9.895 1.00 37.12 199 ILE A C 1
ATOM 1541 O O . ILE A 1 199 ? -27.201 -1.130 -8.665 1.00 37.12 199 ILE A O 1
ATOM 1545 N N . SER A 1 200 ? -27.264 -0.084 -10.661 1.00 36.00 200 SER A N 1
ATOM 1546 C CA . SER A 1 200 ? -27.727 1.210 -10.179 1.00 36.00 200 SER A CA 1
ATOM 1547 C C . SER A 1 200 ? -29.134 1.048 -9.603 1.00 36.00 200 SER A C 1
ATOM 1549 O O . SER A 1 200 ? -30.023 0.547 -10.292 1.00 36.00 200 SER A O 1
ATOM 1551 N N . ALA A 1 201 ? -29.313 1.468 -8.353 1.00 34.97 201 ALA A N 1
ATOM 1552 C CA . ALA A 1 201 ? -30.610 1.775 -7.763 1.00 34.97 201 ALA A CA 1
ATOM 1553 C C . ALA A 1 201 ? -30.657 3.277 -7.477 1.00 34.97 201 ALA A C 1
ATOM 1555 O O . ALA A 1 201 ? -29.608 3.814 -7.046 1.00 34.97 201 ALA A O 1
#

Radius of gyration: 27.46 Å; Cα contacts (8 Å, |Δi|>4): 195; chains: 1; bounding box: 54×34×82 Å

Mean predicted aligned error: 10.21 Å